Protein AF-K1TCA4-F1 (afdb_monomer_lite)

Sequence (194 aa):
MRHILTLPLGFMDEEGSGKVRKIVNESSAATETYIAHQLPDKCVATATPVGLVLLLLVFDWRLGLLCLIPVVIAFVVMSCMMGDNMKKKMAEYQNALEEMSSEAVEYVRGIPVVKTFGQSVFSFKRFRDSIKKYEKWTVSYTKDLRIPMMGYTAAINAVFAILIAGTFLFGGVKSGTVNNTFLLNLMFYIIITP

InterPro domains:
  IPR011527 ABC transporter type 1, transmembrane domain [PF00664] (1-190)
  IPR011527 ABC transporter type 1, transmembrane domain [PS50929] (1-194)
  IPR036640 ABC transporter type 1, transmembrane domain superfamily [G3DSA:1.20.1560.10] (1-193)
  IPR036640 ABC transporter type 1, transmembrane domain superfamily [SSF90123] (1-175)
  IPR039421 Type 1 protein exporter [PTHR24221] (2-186)

Structure (mmCIF, N/CA/C/O backbone):
data_AF-K1TCA4-F1
#
_entry.id   AF-K1TCA4-F1
#
loop_
_atom_site.group_PDB
_atom_site.id
_atom_site.type_symbol
_atom_site.label_atom_id
_atom_site.label_alt_id
_atom_site.label_comp_id
_atom_site.label_asym_id
_atom_site.label_entity_id
_atom_site.label_seq_id
_atom_site.pdbx_PDB_ins_code
_atom_site.Cartn_x
_atom_site.Cartn_y
_atom_site.Cartn_z
_atom_site.occupancy
_atom_site.B_iso_or_equiv
_atom_site.auth_seq_id
_atom_site.auth_comp_id
_atom_site.auth_asym_id
_atom_site.auth_atom_id
_atom_site.pdbx_PDB_model_num
ATOM 1 N N . MET A 1 1 ? -38.176 -0.924 -6.653 1.00 80.38 1 MET A N 1
ATOM 2 C CA . MET A 1 1 ? -39.378 -0.473 -5.910 1.00 80.38 1 MET A CA 1
ATOM 3 C C . MET A 1 1 ? -40.664 -1.192 -6.305 1.00 80.38 1 MET A C 1
ATOM 5 O O . MET A 1 1 ? -41.338 -1.675 -5.410 1.00 80.38 1 MET A O 1
ATOM 9 N N . ARG A 1 2 ? -41.005 -1.321 -7.598 1.00 86.38 2 ARG A N 1
ATOM 10 C CA . ARG A 1 2 ? -42.294 -1.900 -8.041 1.00 86.38 2 ARG A CA 1
ATOM 11 C C . ARG A 1 2 ? -42.615 -3.285 -7.452 1.00 86.38 2 ARG A C 1
ATOM 13 O O . ARG A 1 2 ? -43.737 -3.504 -7.035 1.00 86.38 2 ARG A O 1
ATOM 20 N N . HIS A 1 3 ? -41.619 -4.165 -7.352 1.00 86.31 3 HIS A N 1
ATOM 21 C CA . HIS A 1 3 ? -41.774 -5.500 -6.762 1.00 86.31 3 HIS A CA 1
ATOM 22 C C . HIS A 1 3 ? -41.975 -5.486 -5.234 1.00 86.31 3 HIS A C 1
ATOM 24 O O . HIS A 1 3 ? -42.742 -6.275 -4.697 1.00 86.31 3 HIS A O 1
ATOM 30 N N . ILE A 1 4 ? -41.336 -4.549 -4.527 1.00 84.44 4 ILE A N 1
ATOM 31 C CA . ILE A 1 4 ? -41.450 -4.433 -3.063 1.00 84.44 4 ILE A CA 1
ATOM 32 C C . ILE A 1 4 ? -42.861 -3.989 -2.670 1.00 84.44 4 ILE A C 1
ATOM 34 O O . ILE A 1 4 ? -43.406 -4.464 -1.683 1.00 84.44 4 ILE A O 1
ATOM 38 N N . LEU A 1 5 ? -43.473 -3.123 -3.481 1.00 85.88 5 LEU A N 1
ATOM 39 C CA . LEU A 1 5 ? -44.847 -2.656 -3.284 1.00 85.88 5 LEU A CA 1
ATOM 40 C C . LEU A 1 5 ? -45.907 -3.739 -3.553 1.00 85.88 5 LEU A C 1
ATOM 42 O O . LEU A 1 5 ? -47.063 -3.541 -3.200 1.00 85.88 5 LEU A O 1
ATOM 46 N N . THR A 1 6 ? -45.535 -4.863 -4.177 1.00 89.56 6 THR A N 1
ATOM 47 C CA . THR A 1 6 ? -46.438 -5.997 -4.446 1.00 89.56 6 THR A CA 1
ATOM 48 C C . THR A 1 6 ? -46.311 -7.134 -3.430 1.00 89.56 6 THR A C 1
ATOM 50 O O . THR A 1 6 ? -47.011 -8.135 -3.557 1.00 89.56 6 THR A O 1
ATOM 53 N N . LEU A 1 7 ? -45.414 -7.017 -2.445 1.00 87.25 7 LEU A N 1
ATOM 54 C CA . LEU A 1 7 ? -45.225 -8.047 -1.424 1.00 87.25 7 LEU A CA 1
ATOM 55 C C . LEU A 1 7 ? -46.368 -8.020 -0.391 1.00 87.25 7 LEU A C 1
ATOM 57 O O . LEU A 1 7 ? -46.853 -6.940 -0.045 1.00 87.25 7 LEU A O 1
ATOM 61 N N . PRO A 1 8 ? -46.799 -9.188 0.122 1.00 88.69 8 PRO A N 1
ATOM 62 C CA . PRO A 1 8 ? -47.828 -9.255 1.152 1.00 88.69 8 PRO A CA 1
ATOM 63 C C . PRO A 1 8 ? -47.344 -8.595 2.449 1.00 88.69 8 PRO A C 1
ATOM 65 O O . PRO A 1 8 ? -46.185 -8.735 2.831 1.00 88.69 8 PRO A O 1
ATOM 68 N N . LEU A 1 9 ? -48.252 -7.919 3.161 1.00 82.94 9 LEU A N 1
ATOM 69 C CA . LEU A 1 9 ? -47.944 -7.226 4.421 1.00 82.94 9 LEU A CA 1
ATOM 70 C C . LEU A 1 9 ? -47.302 -8.150 5.469 1.00 82.94 9 LEU A C 1
ATOM 72 O O . LEU A 1 9 ? -46.389 -7.718 6.164 1.00 82.94 9 LEU A O 1
ATOM 76 N N . GLY A 1 10 ? -47.694 -9.430 5.503 1.00 88.75 10 GLY A N 1
ATOM 77 C CA . GLY A 1 10 ? -47.093 -10.435 6.388 1.00 88.75 10 GLY A CA 1
ATOM 78 C C . GLY A 1 10 ? -45.586 -10.630 6.177 1.00 88.75 10 GLY A C 1
ATOM 79 O O . GLY A 1 10 ? -44.865 -10.818 7.145 1.00 88.75 10 GLY A O 1
ATOM 80 N N . PHE A 1 11 ? -45.081 -10.476 4.946 1.00 87.19 11 PHE A N 1
ATOM 81 C CA . PHE A 1 11 ? -43.640 -10.537 4.670 1.00 87.19 11 PHE A CA 1
ATOM 82 C C . PHE A 1 11 ? -42.892 -9.339 5.273 1.00 87.19 11 PHE A C 1
ATOM 84 O O . PHE A 1 11 ? -41.772 -9.477 5.754 1.00 87.19 11 PHE A O 1
ATOM 91 N N . MET A 1 12 ? -43.505 -8.150 5.257 1.00 87.19 12 MET A N 1
ATOM 92 C CA . MET A 1 12 ? -42.889 -6.940 5.809 1.00 87.19 12 MET A CA 1
ATOM 93 C C . MET A 1 12 ? -42.898 -6.936 7.347 1.00 87.19 12 MET A C 1
ATOM 95 O O . MET A 1 12 ? -41.984 -6.367 7.948 1.00 87.19 12 MET A O 1
ATOM 99 N N . ASP A 1 13 ? -43.902 -7.573 7.959 1.00 85.81 13 ASP A N 1
ATOM 100 C CA . ASP A 1 13 ? -43.982 -7.801 9.409 1.00 85.81 13 ASP A CA 1
ATOM 101 C C . ASP A 1 13 ? -42.967 -8.853 9.881 1.00 85.81 13 ASP A C 1
ATOM 103 O O . ASP A 1 13 ? -42.355 -8.686 10.933 1.00 85.81 13 ASP A O 1
ATOM 107 N N . GLU A 1 14 ? -42.736 -9.901 9.086 1.00 89.25 14 GLU A N 1
ATOM 108 C CA . GLU A 1 14 ? -41.797 -10.977 9.420 1.00 89.25 14 GLU A CA 1
ATOM 109 C C . GLU A 1 14 ? -40.323 -10.570 9.208 1.00 89.25 14 GLU A C 1
ATOM 111 O O . GLU A 1 14 ? -39.487 -10.776 10.086 1.00 89.25 14 GLU A O 1
ATOM 116 N N . GLU A 1 15 ? -39.985 -9.931 8.080 1.00 85.75 15 GLU A N 1
ATOM 117 C CA . GLU A 1 15 ? -38.602 -9.521 7.763 1.00 85.75 15 GLU A CA 1
ATOM 118 C C . GLU A 1 15 ? -38.206 -8.149 8.335 1.00 85.75 15 GLU A C 1
ATOM 120 O O . GLU A 1 15 ? -37.017 -7.839 8.475 1.00 85.75 15 GLU A O 1
ATOM 125 N N . GLY A 1 16 ? -39.188 -7.308 8.662 1.00 87.94 16 GLY A N 1
ATOM 126 C CA . GLY A 1 16 ? -38.990 -5.952 9.161 1.00 87.94 16 GLY A CA 1
ATOM 127 C C . GLY A 1 16 ? -38.694 -4.928 8.057 1.00 87.94 16 GLY A C 1
ATOM 128 O O . GLY A 1 16 ? -37.673 -4.963 7.363 1.00 87.94 16 GLY A O 1
ATOM 129 N N . SER A 1 1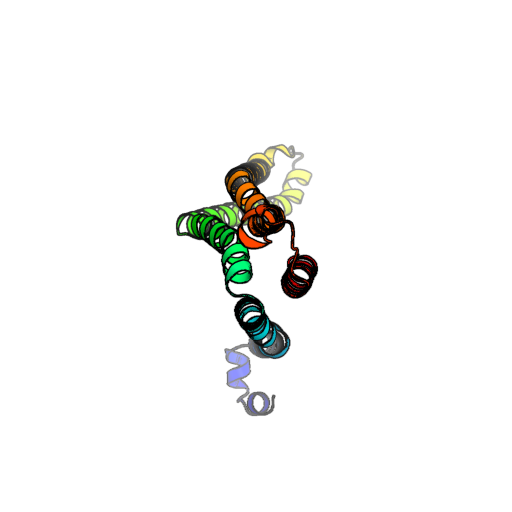7 ? -39.549 -3.909 7.954 1.00 87.00 17 SER A N 1
ATOM 130 C CA . SER A 1 17 ? -39.448 -2.835 6.948 1.00 87.00 17 SER A CA 1
ATOM 131 C C . SER A 1 17 ? -38.105 -2.088 6.941 1.00 87.00 17 SER A C 1
ATOM 133 O O . SER A 1 17 ? -37.601 -1.706 5.880 1.00 87.00 17 SER A O 1
ATOM 135 N N . GLY A 1 18 ? -37.477 -1.918 8.110 1.00 87.00 18 GLY A N 1
ATOM 136 C CA . GLY A 1 18 ? -36.156 -1.300 8.240 1.00 87.00 18 GLY A CA 1
ATOM 137 C C . GLY A 1 18 ? -35.042 -2.113 7.573 1.00 87.00 18 GLY A C 1
ATOM 138 O O . GLY A 1 18 ? -34.175 -1.535 6.915 1.00 87.00 18 GLY A O 1
ATOM 139 N N . LYS A 1 19 ? -35.093 -3.448 7.680 1.00 88.44 19 LYS A N 1
ATOM 140 C CA . LYS A 1 19 ? -34.128 -4.367 7.058 1.00 88.44 19 LYS A CA 1
ATOM 141 C C . LYS A 1 19 ? -34.258 -4.330 5.538 1.00 88.44 19 LYS A C 1
ATOM 143 O O . LYS A 1 19 ? -33.258 -4.148 4.848 1.00 88.44 19 LYS A O 1
ATOM 148 N N . VAL A 1 20 ? -35.487 -4.388 5.023 1.00 89.06 20 VAL A N 1
ATOM 149 C CA . VAL A 1 20 ? -35.766 -4.273 3.581 1.00 89.06 20 VAL A CA 1
ATOM 150 C C . VAL A 1 20 ? -35.281 -2.925 3.037 1.00 89.06 20 VAL A C 1
ATOM 152 O O . VAL A 1 20 ? -34.572 -2.886 2.031 1.00 89.06 20 VAL A O 1
ATOM 155 N N . ARG A 1 21 ? -35.582 -1.813 3.724 1.00 88.06 21 ARG A N 1
ATOM 156 C CA . ARG A 1 21 ? -35.095 -0.476 3.339 1.00 88.06 21 ARG A CA 1
ATOM 157 C C . ARG A 1 21 ? -33.569 -0.411 3.307 1.00 88.06 21 ARG A C 1
ATOM 159 O O . ARG A 1 21 ? -33.013 0.148 2.362 1.00 88.06 21 ARG A O 1
ATOM 166 N N . LYS A 1 22 ? -32.904 -0.970 4.321 1.00 88.75 22 LYS A N 1
ATOM 167 C CA . LYS A 1 22 ? -31.442 -1.026 4.395 1.00 88.75 22 LYS A CA 1
ATOM 168 C C . LYS A 1 22 ? -30.863 -1.794 3.206 1.00 88.75 22 LYS A C 1
ATOM 170 O O . LYS A 1 22 ? -30.014 -1.246 2.515 1.00 88.75 22 LYS A O 1
ATOM 175 N N . ILE A 1 23 ? -31.389 -2.986 2.911 1.00 90.94 23 ILE A N 1
ATOM 176 C CA . ILE A 1 23 ? -30.942 -3.819 1.784 1.00 90.94 23 ILE A CA 1
ATOM 177 C C . ILE A 1 23 ? -31.081 -3.071 0.459 1.00 90.94 23 ILE A C 1
ATOM 179 O O . ILE A 1 23 ? -30.136 -3.058 -0.326 1.00 90.94 23 ILE A O 1
ATOM 183 N N . VAL A 1 24 ? -32.223 -2.422 0.202 1.00 91.00 24 VAL A N 1
ATOM 184 C CA . VAL A 1 24 ? -32.413 -1.654 -1.040 1.00 91.00 24 VAL A CA 1
ATOM 185 C C . VAL A 1 24 ? -31.397 -0.524 -1.144 1.00 91.00 24 VAL A C 1
ATOM 187 O O . VAL A 1 24 ? -30.807 -0.342 -2.208 1.00 91.00 24 VAL A O 1
ATOM 190 N N . ASN A 1 25 ? -31.192 0.226 -0.062 1.00 91.94 25 ASN A N 1
ATOM 191 C CA . ASN A 1 25 ? -30.299 1.377 -0.072 1.00 91.94 25 ASN A CA 1
ATOM 192 C C . ASN A 1 25 ? -28.832 0.952 -0.251 1.00 91.94 25 ASN A C 1
ATOM 194 O O . ASN A 1 25 ? -28.144 1.472 -1.123 1.00 91.94 25 ASN A O 1
ATOM 198 N N . GLU A 1 26 ? -28.379 -0.048 0.510 1.00 94.38 26 GLU A N 1
ATOM 199 C CA . GLU A 1 26 ? -27.017 -0.587 0.415 1.00 94.38 26 GLU A CA 1
ATOM 200 C C . GLU A 1 26 ? -26.759 -1.246 -0.940 1.00 94.38 26 GLU A C 1
ATOM 202 O O . GLU A 1 26 ? -25.727 -0.993 -1.554 1.00 94.38 26 GLU A O 1
ATOM 207 N N . SER A 1 27 ? -27.706 -2.036 -1.453 1.00 92.12 27 SER A N 1
ATOM 208 C CA . SER A 1 27 ? -27.548 -2.704 -2.752 1.00 92.12 27 SER A CA 1
ATOM 209 C C . SER A 1 27 ? -27.520 -1.702 -3.903 1.00 92.12 27 SER A C 1
ATOM 211 O O . SER A 1 27 ? -26.743 -1.868 -4.843 1.00 92.12 27 SER A O 1
ATOM 213 N N . SER A 1 28 ? -28.337 -0.647 -3.831 1.00 92.31 28 SER A N 1
ATOM 214 C CA . SER A 1 28 ? -28.336 0.420 -4.840 1.00 92.31 28 SER A CA 1
ATOM 215 C C . SER A 1 28 ? -27.008 1.181 -4.822 1.00 92.31 28 SER A C 1
ATOM 217 O O . SER A 1 28 ? -26.377 1.311 -5.867 1.00 92.31 28 SER A O 1
ATOM 219 N N . ALA A 1 29 ? -26.530 1.582 -3.639 1.00 93.00 29 ALA A N 1
ATOM 220 C CA . ALA A 1 29 ? -25.246 2.267 -3.478 1.00 93.00 29 ALA A CA 1
ATOM 221 C C . ALA A 1 29 ? -24.048 1.394 -3.897 1.00 93.00 29 ALA A C 1
ATOM 223 O O . ALA A 1 29 ? -23.115 1.872 -4.543 1.00 93.00 29 ALA A O 1
ATOM 224 N N . ALA A 1 30 ? -24.072 0.098 -3.574 1.00 92.62 30 ALA A N 1
ATOM 225 C CA . ALA A 1 30 ? -23.040 -0.846 -3.993 1.00 92.62 30 ALA A CA 1
ATOM 226 C C . ALA A 1 30 ? -23.023 -1.024 -5.518 1.00 92.62 30 ALA A C 1
ATOM 228 O O . ALA A 1 30 ? -21.951 -1.049 -6.123 1.00 92.62 30 ALA A O 1
ATOM 229 N N . THR A 1 31 ? -24.201 -1.100 -6.145 1.00 92.75 31 THR A N 1
ATOM 230 C CA . THR A 1 31 ? -24.327 -1.214 -7.605 1.00 92.75 31 THR A CA 1
ATOM 231 C C . THR A 1 31 ? -23.816 0.045 -8.301 1.00 92.75 31 THR A C 1
ATOM 233 O O . THR A 1 31 ? -23.052 -0.060 -9.258 1.00 92.75 31 THR A O 1
ATOM 236 N N . GLU A 1 32 ? -24.173 1.227 -7.794 1.00 94.69 32 GLU A N 1
ATOM 237 C CA . GLU A 1 32 ? -23.646 2.507 -8.279 1.00 94.69 32 GLU A CA 1
ATOM 238 C C . GLU A 1 32 ? -22.122 2.546 -8.165 1.00 94.69 32 GLU A C 1
ATOM 240 O O . GLU A 1 32 ? -21.440 2.760 -9.161 1.00 94.69 32 GLU A O 1
ATOM 245 N N . THR A 1 33 ? -21.580 2.239 -6.985 1.00 93.94 33 THR A N 1
ATOM 246 C CA . THR A 1 33 ? -20.130 2.227 -6.742 1.00 93.94 33 THR A CA 1
ATOM 247 C C . THR A 1 33 ? -19.411 1.281 -7.705 1.00 93.94 33 THR A C 1
ATOM 249 O O . THR A 1 33 ? -18.349 1.605 -8.241 1.00 93.94 33 THR A O 1
ATOM 252 N N . TYR A 1 34 ? -19.985 0.103 -7.947 1.00 93.06 34 TYR A N 1
ATOM 253 C CA . TYR A 1 34 ? -19.388 -0.885 -8.833 1.00 93.06 34 TYR A CA 1
ATOM 254 C C . TYR A 1 34 ? -19.365 -0.416 -10.292 1.00 93.06 34 TYR A C 1
ATOM 256 O O . TYR A 1 34 ? -18.326 -0.499 -10.945 1.00 93.06 34 TYR A O 1
ATOM 264 N N . ILE A 1 35 ? -20.495 0.085 -10.799 1.00 93.50 35 ILE A N 1
ATOM 265 C CA . ILE A 1 35 ? -20.640 0.484 -12.206 1.00 93.50 35 ILE A CA 1
ATOM 266 C C . ILE A 1 35 ? -19.924 1.809 -12.485 1.00 93.50 35 ILE A C 1
ATOM 268 O O . ILE A 1 35 ? -19.258 1.930 -13.509 1.00 93.50 35 ILE A O 1
ATOM 272 N N . ALA A 1 36 ? -20.059 2.793 -11.596 1.00 92.88 36 ALA A N 1
ATOM 273 C CA . ALA A 1 36 ? -19.545 4.142 -11.811 1.00 92.88 36 ALA A CA 1
ATOM 274 C C . ALA A 1 36 ? -18.039 4.261 -11.548 1.00 92.88 36 ALA A C 1
ATOM 276 O O . ALA A 1 36 ? -17.386 5.089 -12.178 1.00 92.88 36 ALA A O 1
ATOM 277 N N . HIS A 1 37 ? -17.485 3.443 -10.647 1.00 92.00 37 HIS A N 1
ATOM 278 C CA . HIS A 1 37 ? -16.086 3.566 -10.230 1.00 92.00 37 HIS A CA 1
ATOM 279 C C . HIS A 1 37 ? -15.305 2.269 -10.407 1.00 92.00 37 HIS A C 1
ATOM 281 O O . HIS A 1 37 ? -14.367 2.221 -11.195 1.00 92.00 37 HIS A O 1
ATOM 287 N N . GLN A 1 38 ? -15.707 1.178 -9.747 1.00 91.75 38 GLN A N 1
ATOM 288 C CA . GLN A 1 38 ? -14.843 -0.009 -9.694 1.00 91.75 38 GLN A CA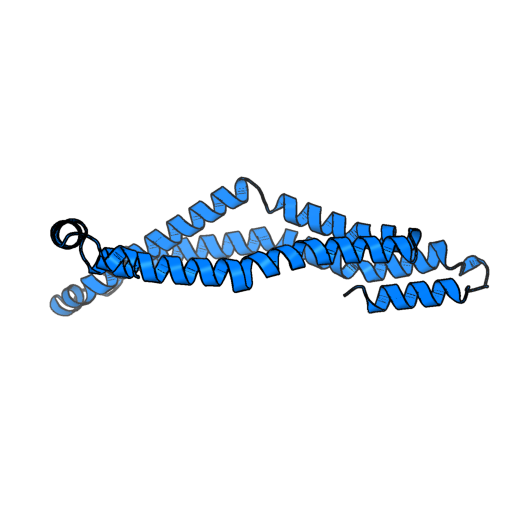 1
ATOM 289 C C . GLN A 1 38 ? -14.603 -0.654 -11.062 1.00 91.75 38 GLN A C 1
ATOM 291 O O . GLN A 1 38 ? -13.504 -1.142 -11.322 1.00 91.75 38 GLN A O 1
ATOM 296 N N . LEU A 1 39 ? -15.620 -0.710 -11.923 1.00 92.31 39 LEU A N 1
ATOM 297 C CA . LEU A 1 39 ? -15.493 -1.306 -13.248 1.00 92.31 39 LEU A CA 1
ATOM 298 C C . LEU A 1 39 ? -14.636 -0.431 -14.182 1.00 92.31 39 LEU A C 1
ATOM 300 O O . LEU A 1 39 ? -13.656 -0.966 -14.710 1.00 92.31 39 LEU A O 1
ATOM 304 N N . PRO A 1 40 ? -14.909 0.881 -14.346 1.00 93.00 40 PRO A N 1
ATOM 305 C CA . PRO A 1 40 ? -14.026 1.778 -15.089 1.00 93.00 40 PRO A CA 1
ATOM 306 C C . PRO A 1 40 ? -12.585 1.756 -14.575 1.00 93.00 40 PRO A C 1
ATOM 308 O O . PRO A 1 40 ? -11.662 1.585 -15.371 1.00 93.00 40 PRO A O 1
ATOM 311 N N . ASP A 1 41 ? -12.389 1.828 -13.259 1.00 93.44 41 ASP A N 1
ATOM 312 C CA . ASP A 1 41 ? -11.059 1.846 -12.651 1.00 93.44 41 ASP A CA 1
ATOM 313 C C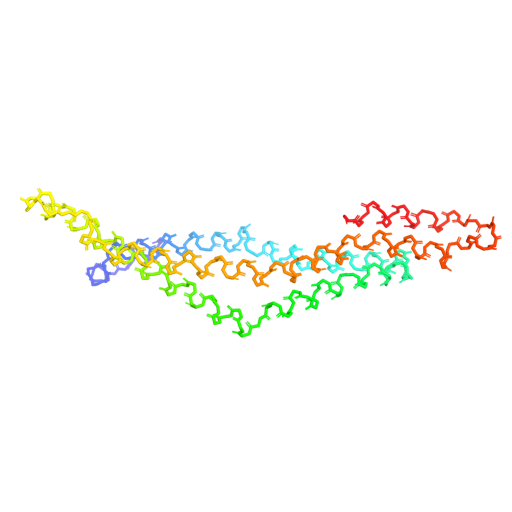 . ASP A 1 41 ? -10.289 0.559 -12.949 1.00 93.44 41 ASP A C 1
ATOM 315 O O . ASP A 1 41 ? -9.110 0.613 -13.286 1.00 93.44 41 ASP A O 1
ATOM 319 N N . LYS A 1 42 ? -10.945 -0.609 -12.908 1.00 91.25 42 LYS A N 1
ATOM 320 C CA . LYS A 1 42 ? -10.320 -1.888 -13.292 1.00 91.25 42 LYS A CA 1
ATOM 321 C C . LYS A 1 42 ? -9.927 -1.922 -14.765 1.00 91.25 42 LYS A C 1
ATOM 323 O O . LYS A 1 42 ? -8.841 -2.411 -15.096 1.00 91.25 42 LYS A O 1
ATOM 328 N N . CYS A 1 43 ? -10.791 -1.419 -15.646 1.00 92.94 43 CYS A N 1
ATOM 329 C CA . CYS A 1 43 ? -10.492 -1.320 -17.071 1.00 92.94 43 CYS A CA 1
ATOM 330 C C . CYS A 1 43 ? -9.279 -0.415 -17.306 1.00 92.94 43 CYS A C 1
ATOM 332 O O . CYS A 1 43 ? -8.349 -0.831 -17.991 1.00 92.94 43 CYS A O 1
ATOM 334 N N . VAL A 1 44 ? -9.240 0.769 -16.691 1.00 91.75 44 VAL A N 1
ATOM 335 C CA . VAL A 1 44 ? -8.118 1.713 -16.805 1.00 91.75 44 VAL A CA 1
ATOM 336 C C . VAL A 1 44 ? -6.842 1.137 -16.186 1.00 91.75 44 VAL A C 1
ATOM 338 O O . VAL A 1 44 ? -5.792 1.169 -16.825 1.00 91.75 44 VAL A O 1
ATOM 341 N N . ALA A 1 45 ? -6.920 0.542 -14.995 1.00 89.38 45 ALA A N 1
ATOM 342 C CA . ALA A 1 45 ? -5.789 -0.077 -14.301 1.00 89.38 45 ALA A CA 1
ATOM 343 C C . ALA A 1 45 ? -5.155 -1.235 -15.086 1.00 89.38 45 ALA A C 1
ATOM 345 O O . ALA A 1 45 ? -3.971 -1.506 -14.914 1.00 89.38 45 ALA A O 1
ATOM 346 N N . THR A 1 46 ? -5.917 -1.899 -15.960 1.00 90.50 46 THR A N 1
ATOM 347 C CA . THR A 1 46 ? -5.402 -2.975 -16.822 1.00 90.50 46 THR A CA 1
ATOM 348 C C . THR A 1 46 ? -4.965 -2.446 -18.188 1.00 90.50 46 THR A C 1
ATOM 350 O O . THR A 1 46 ? -3.881 -2.772 -18.665 1.00 90.50 46 THR A O 1
ATOM 353 N N . ALA A 1 47 ? -5.782 -1.604 -18.823 1.00 92.81 47 ALA A N 1
ATOM 354 C CA . ALA A 1 47 ? -5.526 -1.093 -20.166 1.00 92.81 47 ALA A CA 1
ATOM 355 C C . ALA A 1 47 ? -4.327 -0.139 -20.213 1.00 92.81 47 ALA A C 1
ATOM 357 O O . ALA A 1 47 ? -3.569 -0.170 -21.178 1.00 92.81 47 ALA A O 1
ATOM 358 N N . THR A 1 48 ? -4.125 0.672 -19.171 1.00 90.06 48 THR A N 1
ATOM 359 C CA . THR A 1 48 ? -3.032 1.654 -19.110 1.00 90.06 48 THR A CA 1
ATOM 360 C C . THR A 1 48 ? -1.655 0.987 -19.139 1.00 90.06 48 THR A C 1
ATOM 362 O O . THR A 1 48 ? -0.902 1.288 -20.062 1.00 90.06 48 THR A O 1
ATOM 365 N N . PRO A 1 49 ? -1.295 0.061 -18.224 1.00 87.94 49 PRO A N 1
ATOM 366 C CA . PRO A 1 49 ? 0.015 -0.586 -18.272 1.00 87.94 49 PRO A CA 1
ATOM 367 C C . PRO A 1 49 ? 0.203 -1.406 -19.551 1.00 87.94 49 PRO A C 1
ATOM 369 O O . PRO A 1 49 ? 1.270 -1.338 -20.150 1.00 87.94 49 PRO A O 1
ATOM 372 N N . VAL A 1 50 ? -0.826 -2.118 -20.027 1.00 90.88 50 VAL A N 1
ATOM 373 C CA . VAL A 1 50 ? -0.737 -2.877 -21.288 1.00 90.88 50 VAL A CA 1
ATOM 374 C C . VAL A 1 50 ? -0.475 -1.945 -22.474 1.00 90.88 50 VAL A C 1
ATOM 376 O O . VAL A 1 50 ? 0.422 -2.206 -23.274 1.00 90.88 50 VAL A O 1
ATOM 379 N N . GLY A 1 51 ? -1.209 -0.835 -22.566 1.00 90.38 51 GLY A N 1
ATOM 380 C CA . GLY A 1 51 ? -1.020 0.174 -23.604 1.00 90.38 51 GLY A CA 1
ATOM 381 C C . GLY A 1 51 ? 0.367 0.810 -23.550 1.00 90.38 51 GLY A C 1
ATOM 382 O O . GLY A 1 51 ? 1.008 0.945 -24.587 1.00 90.38 51 GLY A O 1
ATOM 383 N N . LEU A 1 52 ? 0.862 1.130 -22.352 1.00 88.19 52 LEU A N 1
ATOM 384 C CA . LEU A 1 52 ? 2.183 1.729 -22.150 1.00 88.19 52 LEU A CA 1
ATOM 385 C C . LEU A 1 52 ? 3.298 0.760 -22.572 1.00 88.19 52 LEU A C 1
ATOM 387 O O . LEU A 1 52 ? 4.180 1.144 -23.332 1.00 88.19 52 LEU A O 1
ATOM 391 N N . VAL A 1 53 ? 3.221 -0.516 -22.177 1.00 88.25 53 VAL A N 1
ATOM 392 C CA . VAL A 1 53 ? 4.189 -1.548 -22.591 1.00 88.25 53 VAL A CA 1
ATOM 393 C C . VAL A 1 53 ? 4.207 -1.723 -24.110 1.00 88.25 53 VAL A C 1
ATOM 395 O O . VAL A 1 53 ? 5.283 -1.747 -24.708 1.00 88.25 53 VAL A O 1
ATOM 398 N N . LEU A 1 54 ? 3.033 -1.814 -24.745 1.00 89.94 54 LEU A N 1
ATOM 399 C CA . LEU A 1 54 ? 2.936 -1.922 -26.202 1.00 89.94 54 LEU A CA 1
ATOM 400 C C . LEU A 1 54 ? 3.537 -0.698 -26.898 1.00 89.94 54 LEU A C 1
ATOM 402 O O . LEU A 1 54 ? 4.286 -0.852 -27.859 1.00 89.94 54 LEU A O 1
ATOM 406 N N . LEU A 1 55 ? 3.254 0.503 -26.391 1.00 87.75 55 LEU A N 1
ATOM 407 C CA . LEU A 1 55 ? 3.772 1.747 -26.948 1.00 87.75 55 LEU A CA 1
ATOM 408 C C . LEU A 1 55 ? 5.308 1.777 -26.888 1.00 87.75 55 LEU A C 1
ATOM 410 O O . LEU A 1 55 ? 5.948 2.000 -27.916 1.00 87.75 55 LEU A O 1
ATOM 414 N N . LEU A 1 56 ? 5.906 1.470 -25.730 1.00 85.69 56 LEU A N 1
ATOM 415 C CA . LEU A 1 56 ? 7.367 1.433 -25.575 1.00 85.69 56 LEU A CA 1
ATOM 416 C C . LEU A 1 56 ? 8.005 0.441 -26.566 1.00 85.69 56 LEU A C 1
ATOM 418 O O . LEU A 1 56 ? 8.927 0.792 -27.306 1.00 85.69 56 LEU A O 1
ATOM 422 N N . LEU A 1 57 ? 7.467 -0.778 -26.658 1.00 85.19 57 LEU A N 1
ATOM 423 C CA . LEU A 1 57 ? 8.012 -1.812 -27.543 1.00 85.19 57 LEU A CA 1
ATOM 424 C C . LEU A 1 57 ? 7.903 -1.466 -29.037 1.00 85.19 57 LEU A C 1
ATOM 426 O O . LEU A 1 57 ? 8.801 -1.829 -29.797 1.00 85.19 57 LEU A O 1
ATOM 430 N N . VAL A 1 58 ? 6.841 -0.770 -29.460 1.00 86.44 58 VAL A N 1
ATOM 431 C CA . VAL A 1 58 ? 6.650 -0.345 -30.860 1.00 86.44 58 VAL A CA 1
ATOM 432 C C . VAL A 1 58 ? 7.592 0.800 -31.245 1.00 86.44 58 VAL A C 1
ATOM 434 O O . VAL A 1 58 ? 8.080 0.820 -32.373 1.00 86.44 58 VAL A O 1
ATOM 437 N N . PHE A 1 59 ? 7.863 1.740 -30.333 1.00 80.25 59 PHE A N 1
ATOM 438 C CA . PHE A 1 59 ? 8.716 2.901 -30.617 1.00 80.25 59 PHE A CA 1
ATOM 439 C C . PHE A 1 59 ? 10.198 2.519 -30.731 1.00 80.25 59 PHE A C 1
ATOM 441 O O . PHE A 1 59 ? 10.863 2.837 -31.716 1.00 80.25 59 PHE A O 1
ATOM 448 N N . ASP A 1 60 ? 10.714 1.818 -29.719 1.00 82.25 60 ASP A N 1
ATOM 449 C CA . ASP A 1 60 ? 12.076 1.287 -29.714 1.00 82.25 60 ASP A CA 1
ATOM 450 C C . ASP A 1 60 ? 12.152 0.093 -28.765 1.00 82.25 60 ASP A C 1
ATOM 452 O O . ASP A 1 60 ? 12.186 0.248 -27.544 1.00 82.25 60 ASP A O 1
ATOM 456 N N . TRP A 1 61 ? 12.189 -1.117 -29.322 1.00 82.81 61 TRP A N 1
ATOM 457 C CA . TRP A 1 61 ? 12.159 -2.336 -28.514 1.00 82.81 61 TRP A CA 1
ATOM 458 C C . TRP A 1 61 ? 13.387 -2.497 -27.598 1.00 82.81 61 TRP A C 1
ATOM 460 O O . TRP A 1 61 ? 13.294 -3.173 -26.574 1.00 82.81 61 TRP A O 1
ATOM 470 N N . ARG A 1 62 ? 14.533 -1.872 -27.923 1.00 83.25 62 ARG A N 1
ATOM 471 C CA . ARG A 1 62 ? 15.761 -1.970 -27.114 1.00 83.25 62 ARG A CA 1
ATOM 472 C C . ARG A 1 62 ? 15.660 -1.090 -25.876 1.00 83.25 62 ARG A C 1
ATOM 474 O O . ARG A 1 62 ? 15.922 -1.562 -24.769 1.00 83.25 62 ARG A O 1
ATOM 481 N N . LEU A 1 63 ? 15.258 0.169 -26.059 1.00 81.38 63 LEU A N 1
ATOM 482 C CA . LEU A 1 63 ? 15.014 1.092 -24.945 1.00 81.38 63 LEU A CA 1
ATOM 483 C C . LEU A 1 63 ? 13.798 0.652 -24.117 1.00 81.38 63 LEU A C 1
ATOM 485 O O . LEU A 1 63 ? 13.839 0.712 -22.891 1.00 81.38 63 LEU A O 1
ATOM 489 N N . GLY A 1 64 ? 12.771 0.098 -24.765 1.00 84.44 64 GLY A N 1
ATOM 490 C CA . GLY A 1 64 ? 11.578 -0.428 -24.102 1.00 84.44 64 GLY A CA 1
ATOM 491 C C . GLY A 1 64 ? 11.885 -1.577 -23.152 1.00 84.44 64 GLY A C 1
ATOM 492 O O . GLY A 1 64 ? 11.450 -1.556 -22.002 1.00 84.44 64 GLY A O 1
ATOM 493 N N . LEU A 1 65 ? 12.699 -2.546 -23.583 1.00 85.19 65 LEU A N 1
ATOM 494 C CA . LEU A 1 65 ? 13.144 -3.633 -22.707 1.00 85.19 65 LEU A CA 1
ATOM 495 C C . LEU A 1 65 ? 13.993 -3.135 -21.534 1.00 85.19 65 LEU A C 1
ATOM 497 O O . LEU A 1 65 ? 13.828 -3.628 -20.421 1.00 85.19 65 LEU A O 1
ATOM 501 N N . LEU A 1 66 ? 14.864 -2.146 -21.756 1.00 85.81 66 LEU A N 1
ATOM 502 C CA . LEU A 1 66 ? 15.648 -1.527 -20.684 1.00 85.81 66 LEU A CA 1
ATOM 503 C C . LEU A 1 66 ? 14.746 -0.874 -19.626 1.00 85.81 66 LEU A C 1
ATOM 505 O O . LEU A 1 66 ? 14.962 -1.083 -18.433 1.00 85.81 66 LEU A O 1
ATOM 509 N N . CYS A 1 67 ? 13.706 -0.151 -20.043 1.00 84.50 67 CYS A N 1
ATOM 510 C CA . CYS A 1 67 ? 12.735 0.463 -19.133 1.00 84.50 67 CYS A CA 1
ATOM 511 C C . CYS A 1 67 ? 11.886 -0.554 -18.362 1.00 84.50 67 CYS A C 1
ATOM 513 O O . CYS A 1 67 ? 11.431 -0.257 -17.260 1.00 84.50 67 CYS A O 1
ATOM 515 N N . LEU A 1 68 ? 11.689 -1.761 -18.898 1.00 87.06 68 LEU A N 1
ATOM 516 C CA . LEU A 1 68 ? 10.933 -2.812 -18.215 1.00 87.06 68 LEU A CA 1
ATOM 517 C C . LEU A 1 68 ? 11.699 -3.453 -17.052 1.00 87.06 68 LEU A C 1
ATOM 519 O O . LEU A 1 68 ? 11.068 -3.937 -16.117 1.00 87.06 68 LEU A O 1
ATOM 523 N N . ILE A 1 69 ? 13.035 -3.437 -17.058 1.00 88.00 69 ILE A N 1
ATOM 524 C CA . ILE A 1 69 ? 13.860 -4.027 -15.988 1.00 88.00 69 ILE A CA 1
ATOM 525 C C . ILE A 1 69 ? 13.483 -3.487 -14.591 1.00 88.00 69 ILE A C 1
ATOM 527 O O . ILE A 1 69 ? 13.136 -4.291 -13.723 1.00 88.00 69 ILE A O 1
ATOM 531 N N . PRO A 1 70 ? 13.503 -2.165 -14.335 1.00 86.38 70 PRO A N 1
ATOM 532 C CA . PRO A 1 70 ? 13.133 -1.618 -13.030 1.00 86.38 70 PRO A CA 1
ATOM 533 C C . PRO A 1 70 ? 11.665 -1.871 -12.670 1.00 86.38 70 PRO A C 1
ATOM 535 O O . PRO A 1 70 ? 11.369 -2.095 -11.498 1.00 86.38 70 PRO A O 1
ATOM 538 N N . VAL A 1 71 ? 10.759 -1.923 -13.655 1.00 87.19 71 VAL A N 1
ATOM 539 C CA . VAL A 1 71 ? 9.345 -2.283 -13.441 1.00 87.19 71 VAL A CA 1
ATOM 540 C C . VAL A 1 71 ? 9.218 -3.726 -12.947 1.00 87.19 71 VAL A C 1
ATOM 542 O O . VAL A 1 71 ? 8.504 -3.989 -11.981 1.00 87.19 71 VAL A O 1
ATOM 545 N N . VAL A 1 72 ? 9.948 -4.663 -13.556 1.00 89.38 72 VAL A N 1
ATOM 546 C CA . VAL A 1 72 ? 9.973 -6.068 -13.126 1.00 89.38 72 VAL A CA 1
ATOM 547 C C . VAL A 1 72 ? 10.570 -6.194 -11.725 1.00 89.38 72 VAL A C 1
ATOM 549 O O . VAL A 1 72 ? 10.003 -6.890 -10.886 1.00 89.38 72 VAL A O 1
ATOM 552 N N . ILE A 1 73 ? 11.667 -5.488 -11.431 1.00 89.31 73 ILE A N 1
ATOM 553 C CA . ILE A 1 73 ? 12.264 -5.468 -10.086 1.00 89.31 73 ILE A CA 1
ATOM 554 C C . ILE A 1 73 ? 11.255 -4.937 -9.062 1.00 89.31 73 ILE A C 1
ATOM 556 O O . ILE A 1 73 ? 11.057 -5.563 -8.021 1.00 89.31 73 ILE A O 1
ATOM 560 N N . ALA A 1 74 ? 10.578 -3.827 -9.363 1.00 87.75 74 ALA A N 1
ATOM 561 C CA . ALA A 1 74 ? 9.545 -3.259 -8.504 1.00 87.75 74 ALA A CA 1
ATOM 562 C C . ALA A 1 74 ? 8.404 -4.260 -8.255 1.00 87.75 74 ALA A C 1
ATOM 564 O O . ALA A 1 74 ? 7.981 -4.442 -7.111 1.00 87.75 74 ALA A O 1
ATOM 565 N N . PHE A 1 75 ? 7.963 -4.975 -9.295 1.00 88.44 75 PHE A N 1
ATOM 566 C CA . PHE A 1 75 ? 6.929 -6.002 -9.185 1.00 88.44 75 PHE A CA 1
ATOM 567 C C . PHE A 1 75 ? 7.368 -7.190 -8.319 1.00 88.44 75 PHE A C 1
ATOM 569 O O . PHE A 1 75 ? 6.587 -7.684 -7.506 1.00 88.44 75 PHE A O 1
ATOM 576 N N . VAL A 1 76 ? 8.625 -7.629 -8.439 1.00 89.25 76 VAL A N 1
ATOM 577 C CA . VAL A 1 76 ? 9.199 -8.699 -7.606 1.00 89.25 76 VAL A CA 1
ATOM 578 C C . VAL A 1 76 ? 9.281 -8.266 -6.143 1.00 89.25 76 VAL A C 1
ATOM 580 O O . VAL A 1 76 ? 8.836 -9.003 -5.265 1.00 89.25 76 VAL A O 1
ATOM 583 N N . VAL A 1 77 ? 9.788 -7.059 -5.869 1.00 87.56 77 VAL A N 1
ATOM 584 C CA . VAL A 1 77 ? 9.862 -6.508 -4.506 1.00 87.56 77 VAL A CA 1
ATOM 585 C C . VAL A 1 77 ? 8.469 -6.432 -3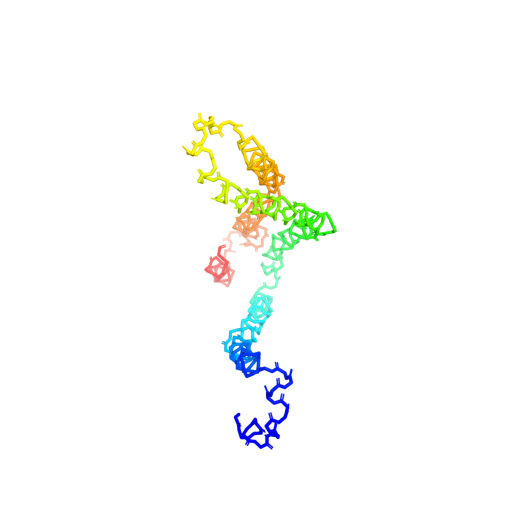.881 1.00 87.56 77 VAL A C 1
ATOM 587 O O . VAL A 1 77 ? 8.282 -6.863 -2.744 1.00 87.56 77 VAL A O 1
ATOM 590 N N . MET A 1 78 ? 7.476 -5.958 -4.637 1.00 85.94 78 MET A N 1
ATOM 591 C CA . MET A 1 78 ? 6.098 -5.851 -4.164 1.00 85.94 78 MET A CA 1
ATOM 592 C C . MET A 1 78 ? 5.433 -7.222 -3.970 1.00 85.94 78 MET A C 1
ATOM 594 O O . MET A 1 78 ? 4.731 -7.433 -2.982 1.00 85.94 78 MET A O 1
ATOM 598 N N . SER A 1 79 ? 5.712 -8.188 -4.846 1.00 85.56 79 SER A N 1
ATOM 599 C CA . SER A 1 79 ? 5.215 -9.566 -4.719 1.00 85.56 79 SER A CA 1
ATOM 600 C C . SER A 1 79 ? 5.785 -10.271 -3.487 1.00 85.56 79 SER A C 1
ATOM 602 O O . SER A 1 79 ? 5.060 -10.977 -2.797 1.00 85.56 79 SER A O 1
ATOM 604 N N . CYS A 1 80 ? 7.052 -10.030 -3.137 1.00 82.81 80 CYS A N 1
ATOM 605 C CA . CYS A 1 80 ? 7.635 -10.543 -1.893 1.00 82.81 80 CYS A CA 1
ATOM 606 C C . CYS A 1 80 ? 6.948 -9.982 -0.634 1.00 82.81 80 CYS A C 1
ATOM 608 O O . CYS A 1 80 ? 6.964 -10.628 0.415 1.00 82.81 80 CYS A O 1
ATOM 610 N N . MET A 1 81 ? 6.336 -8.796 -0.723 1.00 79.56 81 MET A N 1
ATOM 611 C CA . MET A 1 81 ? 5.528 -8.220 0.358 1.00 79.56 81 MET A CA 1
ATOM 612 C C . MET A 1 81 ? 4.107 -8.800 0.369 1.00 79.56 81 MET A C 1
ATOM 614 O O . MET A 1 81 ? 3.555 -9.048 1.440 1.00 79.56 81 MET A O 1
ATOM 618 N N . MET A 1 82 ? 3.519 -9.044 -0.807 1.00 76.69 82 MET A N 1
ATOM 619 C CA . MET A 1 82 ? 2.197 -9.652 -0.969 1.00 76.69 82 MET A CA 1
ATOM 620 C C . MET A 1 82 ? 2.266 -11.183 -0.884 1.00 76.69 82 MET A C 1
ATOM 622 O O . MET A 1 82 ? 2.382 -11.882 -1.883 1.00 76.69 82 MET A O 1
ATOM 626 N N . GLY A 1 83 ? 2.120 -11.725 0.326 1.00 80.38 83 GLY A N 1
ATOM 627 C CA . GLY A 1 83 ? 2.043 -13.175 0.540 1.00 80.38 83 GLY A CA 1
ATOM 628 C C . GLY A 1 83 ? 1.250 -13.575 1.783 1.00 80.38 83 GLY A C 1
ATOM 629 O O . GLY A 1 83 ? 0.608 -12.746 2.432 1.00 80.38 83 GLY A O 1
ATOM 630 N N . ASP A 1 84 ? 1.327 -14.853 2.161 1.00 81.44 84 ASP A N 1
ATOM 631 C CA . ASP A 1 84 ? 0.625 -15.391 3.339 1.00 81.44 84 ASP A CA 1
ATOM 632 C C . ASP A 1 84 ? 1.036 -14.699 4.645 1.00 81.44 84 ASP A C 1
ATOM 634 O O . ASP A 1 84 ? 0.222 -14.527 5.555 1.00 81.44 84 ASP A O 1
ATOM 638 N N . ASN A 1 85 ? 2.278 -14.216 4.716 1.00 82.81 85 ASN A N 1
ATOM 639 C CA . ASN A 1 85 ? 2.751 -13.402 5.832 1.00 82.81 85 ASN A CA 1
ATOM 640 C C . ASN A 1 85 ? 2.002 -12.069 5.942 1.00 82.81 85 ASN A C 1
ATOM 642 O O . ASN A 1 85 ? 1.755 -11.609 7.056 1.00 82.81 85 ASN A O 1
ATOM 646 N N . MET A 1 86 ? 1.591 -11.466 4.822 1.00 85.00 86 MET A N 1
ATOM 647 C CA . MET A 1 86 ? 0.796 -10.238 4.843 1.00 85.00 86 MET A CA 1
ATOM 648 C C . MET A 1 86 ? -0.622 -10.505 5.331 1.00 85.00 86 MET A C 1
ATOM 650 O O . MET A 1 86 ? -1.129 -9.726 6.129 1.00 85.00 86 MET A O 1
ATOM 654 N N . LYS A 1 87 ? -1.239 -11.628 4.939 1.00 87.00 87 LYS A N 1
ATOM 655 C CA . LYS A 1 87 ? -2.551 -12.032 5.477 1.00 87.00 87 LYS A CA 1
ATOM 656 C C . LYS A 1 87 ? -2.501 -12.224 6.993 1.00 87.00 87 LYS A C 1
ATOM 658 O O . LYS A 1 87 ? -3.363 -11.703 7.692 1.00 87.00 87 LYS A O 1
ATOM 663 N N . LYS A 1 88 ? -1.473 -12.914 7.504 1.00 89.56 88 LYS A N 1
ATOM 664 C CA . LYS A 1 88 ? -1.263 -13.098 8.952 1.00 89.56 88 LYS A CA 1
ATOM 665 C C . LYS A 1 88 ? -1.070 -11.767 9.672 1.00 89.56 88 LYS A C 1
ATOM 667 O O . LYS A 1 88 ? -1.786 -11.490 10.626 1.00 89.56 88 LYS A O 1
ATOM 672 N N . LYS A 1 89 ? -0.168 -10.916 9.169 1.00 88.00 89 LYS A N 1
ATOM 673 C CA . LYS A 1 89 ? 0.053 -9.568 9.712 1.00 88.00 89 LYS A CA 1
ATOM 674 C C . LYS A 1 89 ? -1.247 -8.758 9.706 1.00 88.00 89 LYS A C 1
ATOM 676 O O . LYS A 1 89 ? -1.599 -8.148 10.705 1.00 88.00 89 LYS A O 1
ATOM 681 N N . MET A 1 90 ? -2.018 -8.806 8.627 1.00 90.25 90 MET A N 1
ATOM 682 C CA . MET A 1 90 ? -3.265 -8.053 8.552 1.00 90.25 90 MET A CA 1
ATOM 683 C C . MET A 1 90 ? -4.348 -8.603 9.495 1.00 90.25 90 MET A C 1
ATOM 685 O O . MET A 1 90 ? -5.109 -7.825 10.057 1.00 90.25 90 MET A O 1
ATOM 689 N N . ALA A 1 91 ? -4.376 -9.912 9.756 1.00 92.81 91 ALA A N 1
ATOM 690 C CA . ALA A 1 91 ? -5.230 -10.485 10.797 1.00 92.81 91 ALA A CA 1
ATOM 691 C C . ALA A 1 91 ? -4.805 -10.034 12.208 1.00 92.81 91 ALA A C 1
ATOM 693 O O . ALA A 1 91 ? -5.650 -9.653 13.011 1.00 92.81 91 ALA A O 1
ATOM 694 N N . GLU A 1 92 ? -3.503 -10.016 12.512 1.00 92.81 92 GLU A N 1
ATOM 695 C CA . GLU A 1 92 ? -2.990 -9.503 13.792 1.00 92.81 92 GLU A CA 1
ATOM 696 C C . GLU A 1 92 ? -3.320 -8.019 14.000 1.00 92.81 92 GLU A C 1
ATOM 698 O O . GLU A 1 92 ? -3.710 -7.629 15.102 1.00 92.81 92 GLU A O 1
ATOM 703 N N . TYR A 1 93 ? -3.210 -7.212 12.940 1.00 92.69 93 TYR A N 1
ATOM 704 C CA . TYR A 1 93 ? -3.613 -5.807 12.938 1.00 92.69 93 TYR A CA 1
ATOM 705 C C . TYR A 1 93 ? -5.083 -5.639 13.314 1.00 92.69 93 TYR A C 1
ATOM 707 O O . TYR A 1 93 ? -5.398 -4.887 14.236 1.00 92.69 93 TYR A O 1
ATOM 715 N N . GLN A 1 94 ? -5.970 -6.361 12.621 1.00 93.19 94 GLN A N 1
ATOM 716 C CA . GLN A 1 94 ? -7.411 -6.289 12.857 1.00 93.19 94 GLN A CA 1
ATOM 717 C C . GLN A 1 94 ? -7.763 -6.758 14.270 1.00 93.19 94 GLN A C 1
ATOM 719 O O . GLN A 1 94 ? -8.478 -6.056 14.973 1.00 93.19 94 GLN A O 1
ATOM 724 N N . ASN A 1 95 ? -7.166 -7.854 14.746 1.00 94.44 95 ASN A N 1
ATOM 725 C CA . ASN A 1 95 ? -7.377 -8.334 16.114 1.00 94.44 95 ASN A CA 1
ATOM 726 C C . ASN A 1 95 ? -6.958 -7.290 17.166 1.00 94.44 95 ASN A C 1
ATOM 728 O O . ASN A 1 95 ? -7.675 -7.068 18.140 1.00 94.44 95 ASN A O 1
ATOM 732 N N . ALA A 1 96 ? -5.806 -6.631 16.987 1.00 92.88 96 ALA A N 1
ATOM 733 C CA . ALA A 1 96 ? -5.354 -5.583 17.905 1.00 92.88 96 ALA A CA 1
ATOM 734 C C . ALA A 1 96 ? -6.250 -4.331 17.847 1.00 92.88 96 ALA A C 1
ATOM 736 O O . ALA A 1 96 ? -6.493 -3.699 18.876 1.00 92.88 96 ALA A O 1
ATOM 737 N N . LEU A 1 97 ? -6.747 -3.983 16.657 1.00 94.81 97 LEU A N 1
ATOM 738 C CA . LEU A 1 97 ? -7.668 -2.868 16.443 1.00 94.81 97 LEU A CA 1
ATOM 739 C C . LEU A 1 97 ? -9.045 -3.134 17.073 1.00 94.81 97 LEU A C 1
ATOM 741 O O . LEU A 1 97 ? -9.607 -2.246 17.718 1.00 94.81 97 LEU A O 1
ATOM 745 N N . GLU A 1 98 ? -9.572 -4.347 16.920 1.00 94.69 98 GLU A N 1
ATOM 746 C CA . GLU A 1 98 ? -10.827 -4.791 17.530 1.00 94.69 98 GLU A CA 1
ATOM 747 C C . GLU A 1 98 ? -10.729 -4.805 19.057 1.00 94.69 98 GLU A C 1
ATOM 749 O O . GLU A 1 98 ? -11.596 -4.249 19.730 1.00 94.69 98 GLU A O 1
ATOM 754 N N . GLU A 1 99 ? -9.647 -5.357 19.616 1.00 94.12 99 GLU A N 1
ATOM 755 C CA . GLU A 1 99 ? -9.400 -5.360 21.063 1.00 94.12 99 GLU A CA 1
ATOM 756 C C . GLU A 1 99 ? -9.339 -3.931 21.622 1.00 94.12 99 GLU A C 1
ATOM 758 O O . GLU A 1 99 ? -10.002 -3.617 22.611 1.00 94.12 99 GLU A O 1
ATOM 763 N N . MET A 1 100 ? -8.602 -3.031 20.960 1.00 94.94 100 MET A N 1
ATOM 764 C CA . MET A 1 100 ? -8.539 -1.618 21.343 1.00 94.94 100 MET A CA 1
ATOM 765 C C . MET A 1 100 ? -9.917 -0.948 21.278 1.00 94.94 100 MET A C 1
ATOM 767 O O . MET A 1 100 ? -10.284 -0.214 22.196 1.00 94.94 100 MET A O 1
ATOM 771 N N . SER A 1 101 ? -10.689 -1.213 20.222 1.00 94.50 101 SER A N 1
ATOM 772 C CA . SER A 1 101 ? -12.027 -0.642 20.032 1.00 94.50 101 SER A CA 1
ATOM 773 C C . SER A 1 101 ? -13.019 -1.148 21.082 1.00 94.50 101 SER A C 1
ATOM 775 O O . SER A 1 101 ? -13.790 -0.363 21.631 1.00 94.50 101 SER A O 1
ATOM 777 N N . SER A 1 102 ? -12.967 -2.437 21.420 1.00 93.88 102 SER A N 1
ATOM 778 C CA . SER A 1 102 ? -13.799 -3.030 22.470 1.00 93.88 102 SER A CA 1
ATOM 779 C C . SER A 1 102 ? -13.469 -2.445 23.845 1.00 93.88 102 SER A C 1
ATOM 781 O O . SER A 1 102 ? -14.370 -2.050 24.585 1.00 93.88 102 SER A O 1
ATOM 783 N N . GLU A 1 103 ? -12.184 -2.339 24.189 1.00 92.31 103 GLU A N 1
ATOM 784 C CA . GLU A 1 103 ? -11.747 -1.747 25.461 1.00 92.31 103 GLU A CA 1
ATOM 785 C C . GLU A 1 103 ? -12.075 -0.241 25.534 1.00 92.31 103 GLU A C 1
ATOM 787 O O . GLU A 1 103 ? -12.364 0.274 26.614 1.00 92.31 103 GLU A O 1
ATOM 792 N N . ALA A 1 104 ? -12.113 0.466 24.397 1.00 92.44 104 ALA A N 1
ATOM 793 C CA . ALA A 1 104 ? -12.568 1.857 24.335 1.00 92.44 104 ALA A CA 1
ATOM 794 C C . ALA A 1 104 ? -14.057 2.000 24.698 1.00 92.44 104 ALA A C 1
ATOM 796 O O . ALA A 1 104 ? -14.440 2.943 25.393 1.00 92.44 104 ALA A O 1
ATOM 797 N N . VAL A 1 105 ? -14.907 1.067 24.258 1.00 93.69 105 VAL A N 1
ATOM 798 C CA . VAL A 1 105 ? -16.340 1.070 24.600 1.00 93.69 105 VAL A CA 1
ATOM 799 C C . VAL A 1 105 ? -16.540 0.840 26.098 1.00 93.69 105 VAL A C 1
ATOM 801 O O . VAL A 1 105 ? -17.293 1.578 26.735 1.00 93.69 105 VAL A O 1
ATOM 804 N N . GLU A 1 106 ? -15.836 -0.134 26.676 1.00 89.56 106 GLU A N 1
ATOM 805 C CA . GLU A 1 106 ? -15.891 -0.412 28.117 1.00 89.56 106 GLU A CA 1
ATOM 806 C C . GLU A 1 106 ? -15.332 0.751 28.948 1.00 89.56 106 GLU A C 1
ATOM 808 O O . GLU A 1 106 ? -15.910 1.116 29.974 1.00 89.56 106 GLU A O 1
ATOM 813 N N . TYR A 1 107 ? -14.279 1.416 28.461 1.00 88.56 107 TYR A N 1
ATOM 814 C CA . TYR A 1 107 ? -13.791 2.669 29.036 1.00 88.56 107 TYR A CA 1
ATOM 815 C C . TYR A 1 107 ? -14.907 3.717 29.117 1.00 88.56 107 TYR A C 1
ATOM 817 O O . TYR A 1 107 ? -15.192 4.220 30.203 1.00 88.56 107 TYR A O 1
ATOM 825 N N . VAL A 1 108 ? -15.586 4.007 27.998 1.00 90.19 108 VAL A N 1
ATOM 826 C CA . VAL A 1 108 ? -16.661 5.013 27.945 1.00 90.19 108 VAL A CA 1
ATOM 827 C C . VAL A 1 108 ? -17.819 4.648 28.877 1.00 90.19 108 VAL A C 1
ATOM 829 O O . VAL A 1 108 ? -18.314 5.511 29.605 1.00 90.19 108 VAL A O 1
ATOM 832 N N . ARG A 1 109 ? -18.217 3.370 28.912 1.00 89.38 109 ARG A N 1
ATOM 833 C CA . ARG A 1 109 ? -19.265 2.861 29.815 1.00 89.38 109 ARG A CA 1
ATOM 834 C C . ARG A 1 109 ? -18.878 2.961 31.292 1.00 89.38 109 ARG A C 1
ATOM 836 O O . ARG A 1 109 ? -19.748 3.195 32.127 1.00 89.38 109 ARG A O 1
ATOM 843 N N . GLY A 1 110 ? -17.594 2.819 31.621 1.00 87.56 110 GLY A N 1
ATOM 844 C CA . GLY A 1 110 ? -17.079 2.883 32.990 1.00 87.56 110 GLY A CA 1
ATOM 845 C C . GLY A 1 110 ? -16.907 4.299 33.557 1.00 87.56 110 GLY A C 1
ATOM 846 O O . GLY A 1 110 ? -16.803 4.451 34.776 1.00 87.56 110 GLY A O 1
ATOM 847 N N . ILE A 1 111 ? -16.901 5.349 32.723 1.00 87.94 111 ILE A N 1
ATOM 848 C CA . ILE A 1 111 ? -16.682 6.745 33.161 1.00 87.94 111 ILE A CA 1
ATOM 849 C C . ILE A 1 111 ? -17.634 7.185 34.290 1.00 87.94 111 ILE A C 1
ATOM 851 O O . ILE A 1 111 ? 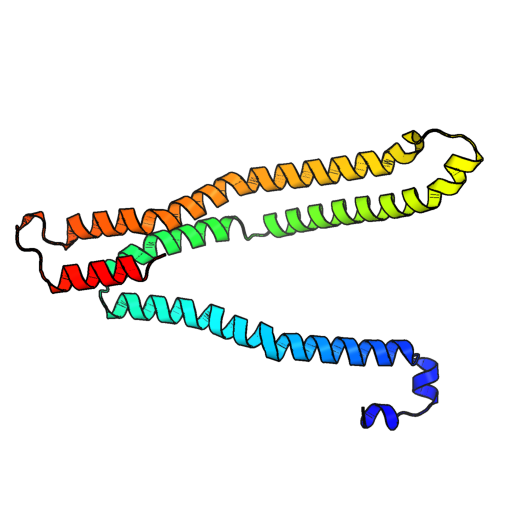-17.142 7.759 35.268 1.00 87.94 111 ILE A O 1
ATOM 855 N N . PRO A 1 112 ? -18.964 6.959 34.215 1.00 89.19 112 PRO A N 1
ATOM 856 C CA . PRO A 1 112 ? -19.877 7.359 35.283 1.00 89.19 112 PRO A CA 1
ATOM 857 C C . PRO A 1 112 ? -19.532 6.675 36.607 1.00 89.19 112 PRO A C 1
ATOM 859 O O . PRO A 1 112 ? -19.468 7.340 37.636 1.00 89.19 112 PRO A O 1
ATOM 862 N N . VAL A 1 113 ? -19.219 5.376 36.580 1.00 86.12 113 VAL A N 1
ATOM 863 C CA . VAL A 1 113 ? -18.870 4.591 37.775 1.00 86.12 113 VAL A CA 1
ATOM 864 C C . VAL A 1 113 ? -17.625 5.168 38.448 1.00 86.12 113 VAL A C 1
ATOM 866 O O . VAL A 1 113 ? -17.656 5.488 39.634 1.00 86.12 113 VAL A O 1
ATOM 869 N N . VAL A 1 114 ? -16.558 5.404 37.683 1.00 84.69 114 VAL A N 1
ATOM 870 C CA . VAL A 1 114 ? -15.306 5.973 38.209 1.00 84.69 114 VAL A CA 1
ATOM 871 C C . VAL A 1 114 ? -15.532 7.354 38.833 1.00 84.69 114 VAL A C 1
ATOM 873 O O . VAL A 1 114 ? -15.026 7.619 39.923 1.00 84.69 114 VAL A O 1
ATOM 876 N N . LYS A 1 115 ? -16.348 8.208 38.197 1.00 84.81 115 LYS A N 1
ATOM 877 C CA . LYS A 1 115 ? -16.721 9.528 38.738 1.00 84.81 115 LYS A CA 1
ATOM 878 C C . LYS A 1 115 ? -17.541 9.436 40.026 1.00 84.81 115 LYS A C 1
ATOM 880 O O . LYS A 1 115 ? -17.356 10.266 40.907 1.00 84.81 115 LYS A O 1
ATOM 885 N N . THR A 1 116 ? -18.428 8.447 40.136 1.00 87.69 116 THR A N 1
ATOM 886 C CA . THR A 1 116 ? -19.331 8.298 41.291 1.00 87.69 116 THR A CA 1
ATOM 887 C C . THR A 1 116 ? -18.590 7.783 42.526 1.00 87.69 116 THR A C 1
ATOM 889 O O . THR A 1 116 ? -18.859 8.227 43.636 1.00 87.69 116 THR A O 1
ATOM 892 N N . PHE A 1 117 ? -17.628 6.875 42.337 1.00 84.31 117 PHE A N 1
ATOM 893 C CA . PHE A 1 117 ? -16.869 6.249 43.427 1.00 84.31 117 PHE A CA 1
ATOM 894 C C . PHE A 1 117 ? -15.507 6.906 43.704 1.00 84.31 117 PHE A C 1
ATOM 896 O O . PHE A 1 117 ? -14.758 6.421 44.550 1.00 84.31 117 PHE A O 1
ATOM 903 N N . GLY A 1 118 ? -15.152 7.982 42.992 1.00 78.38 118 GLY A N 1
ATOM 904 C CA . GLY A 1 118 ? -13.875 8.684 43.169 1.00 78.38 118 GLY A CA 1
ATOM 905 C C . GLY A 1 118 ? -12.638 7.825 42.871 1.00 78.38 118 GLY A C 1
ATOM 906 O O . GLY A 1 118 ? -11.554 8.115 43.375 1.00 78.38 118 GLY A O 1
ATOM 907 N N . GLN A 1 119 ? -12.780 6.753 42.081 1.00 73.06 119 GLN A N 1
ATOM 908 C CA . GLN A 1 119 ? -11.646 5.911 41.697 1.00 73.06 119 GLN A CA 1
ATOM 909 C C . GLN A 1 119 ? -10.746 6.623 40.678 1.00 73.06 119 GLN A C 1
ATOM 911 O O . GLN A 1 119 ? -11.175 7.505 39.936 1.00 73.06 119 GLN A O 1
ATOM 916 N N . SER A 1 120 ? -9.468 6.243 40.626 1.00 68.94 120 SER A N 1
ATOM 917 C CA . SER A 1 120 ? -8.528 6.848 39.683 1.00 68.94 120 SER A CA 1
ATOM 918 C C . SER A 1 120 ? -8.680 6.267 38.271 1.00 68.94 120 SER A C 1
ATOM 920 O O . SER A 1 120 ? -9.028 5.097 38.074 1.00 68.94 120 SER A O 1
ATOM 922 N N . VAL A 1 121 ? -8.330 7.085 37.271 1.00 64.00 121 VAL A N 1
ATOM 923 C CA . VAL A 1 121 ? -8.307 6.739 35.834 1.00 64.00 121 VAL A CA 1
ATOM 924 C C . VAL A 1 121 ? -7.375 5.549 35.528 1.00 64.00 121 VAL A C 1
ATOM 926 O O . VAL A 1 121 ? -7.471 4.937 34.467 1.00 64.00 121 VAL A O 1
ATOM 929 N N . PHE A 1 122 ? -6.504 5.165 36.473 1.00 61.88 122 PHE A N 1
ATOM 930 C CA . PHE A 1 122 ? -5.657 3.969 36.383 1.00 61.88 122 PHE A CA 1
ATOM 931 C C . PHE A 1 122 ? -6.444 2.651 36.370 1.00 61.88 122 PHE A C 1
ATOM 933 O O . PHE A 1 122 ? -5.887 1.630 35.964 1.00 61.88 122 PHE A O 1
ATOM 940 N N . SER A 1 123 ? -7.732 2.669 36.729 1.00 63.12 123 SER A N 1
ATOM 941 C CA . SER A 1 123 ? -8.636 1.518 36.577 1.00 63.12 123 SER A CA 1
ATOM 942 C C . SER A 1 123 ? -8.777 1.075 35.113 1.00 63.12 123 SER A C 1
ATOM 944 O O . SER A 1 123 ? -9.049 -0.089 34.836 1.00 63.12 123 SER A O 1
ATOM 946 N N . PHE A 1 124 ? -8.473 1.961 34.157 1.00 76.94 124 PHE A N 1
ATOM 947 C CA . PHE A 1 124 ? -8.498 1.674 32.721 1.00 76.94 124 PHE A CA 1
ATOM 948 C C . PHE A 1 124 ? -7.142 1.231 32.160 1.00 76.94 124 PHE A C 1
ATOM 950 O O . PHE A 1 124 ? -6.793 1.503 31.009 1.00 76.94 124 PHE A O 1
ATOM 957 N N . LYS A 1 125 ? -6.360 0.514 32.975 1.00 84.06 125 LYS A N 1
ATOM 958 C CA . LYS A 1 125 ? -5.094 -0.103 32.564 1.00 84.06 125 LYS A CA 1
ATOM 959 C C . LYS A 1 125 ? -5.256 -0.952 31.298 1.00 84.06 125 LYS A C 1
ATOM 961 O O . LYS A 1 125 ? -4.401 -0.875 30.424 1.00 84.06 125 LYS A O 1
ATOM 966 N N . ARG A 1 126 ? -6.366 -1.691 31.176 1.00 84.44 126 ARG A N 1
ATOM 967 C CA . ARG A 1 126 ? -6.668 -2.540 30.012 1.00 84.44 126 ARG A CA 1
ATOM 968 C C . ARG A 1 126 ? -6.742 -1.745 28.707 1.00 84.44 126 ARG A C 1
ATOM 970 O O . ARG A 1 126 ? -6.058 -2.104 27.758 1.00 84.44 126 ARG A O 1
ATOM 977 N N . PHE A 1 127 ? -7.458 -0.619 28.695 1.00 89.69 127 PHE A N 1
ATOM 978 C CA . PHE A 1 127 ? -7.547 0.242 27.512 1.00 89.69 127 PHE A CA 1
ATOM 979 C C . PHE A 1 127 ? -6.194 0.859 27.135 1.00 89.69 127 PHE A C 1
ATOM 981 O O . PHE A 1 127 ? -5.788 0.861 25.977 1.00 89.69 127 PHE A O 1
ATOM 988 N N . ARG A 1 128 ? -5.429 1.331 28.124 1.00 90.06 128 ARG A N 1
ATOM 989 C CA . ARG A 1 128 ? -4.077 1.844 27.869 1.00 90.06 128 ARG A CA 1
ATOM 990 C C . ARG A 1 128 ? -3.152 0.763 27.301 1.00 90.06 128 ARG A C 1
ATOM 992 O O . ARG A 1 128 ? -2.346 1.038 26.415 1.00 90.06 128 ARG A O 1
ATOM 999 N N . ASP A 1 129 ? -3.217 -0.444 27.849 1.00 93.00 129 ASP A N 1
ATOM 1000 C CA . ASP A 1 129 ? -2.348 -1.543 27.445 1.00 93.00 129 ASP A CA 1
ATOM 1001 C C . ASP A 1 129 ? -2.740 -2.065 26.042 1.00 93.00 129 ASP A C 1
ATOM 1003 O O . ASP A 1 129 ? -1.845 -2.384 25.254 1.00 93.00 129 ASP A O 1
ATOM 1007 N N . SER A 1 130 ? -4.029 -2.040 25.670 1.00 93.50 130 SER A N 1
ATOM 1008 C CA . SER A 1 130 ? -4.486 -2.366 24.308 1.00 93.50 130 SER A CA 1
ATOM 1009 C C . SER A 1 130 ? -4.051 -1.321 23.273 1.00 93.50 130 SER A C 1
ATOM 1011 O O . SER A 1 130 ? -3.556 -1.703 22.211 1.00 93.50 130 SER A O 1
ATOM 1013 N N . ILE A 1 131 ? -4.082 -0.022 23.608 1.00 93.88 131 ILE A N 1
ATOM 1014 C CA . ILE A 1 131 ? -3.494 1.037 22.763 1.00 93.88 131 ILE A CA 1
ATOM 1015 C C . ILE A 1 131 ? -2.006 0.762 22.514 1.00 93.88 131 ILE A C 1
ATOM 1017 O O . ILE A 1 131 ? -1.556 0.771 21.370 1.00 93.88 131 ILE A O 1
ATOM 1021 N N . LYS A 1 132 ? -1.232 0.471 23.568 1.00 94.50 132 LYS A N 1
ATOM 1022 C CA . LYS A 1 132 ? 0.211 0.195 23.439 1.00 94.50 132 LYS A CA 1
ATOM 1023 C C . LYS A 1 132 ? 0.500 -1.048 22.599 1.00 94.50 132 LYS A C 1
ATOM 1025 O O . LYS A 1 132 ? 1.494 -1.084 21.875 1.00 94.50 132 LYS A O 1
ATOM 1030 N N . LYS A 1 133 ? -0.342 -2.081 22.699 1.00 92.81 133 LYS A N 1
ATOM 1031 C CA . LYS A 1 133 ? -0.234 -3.299 21.885 1.00 92.81 133 LYS A CA 1
ATOM 1032 C C . LYS A 1 133 ? -0.448 -2.982 20.403 1.00 92.81 133 LYS A C 1
ATOM 1034 O O . LYS A 1 133 ? 0.385 -3.369 19.583 1.00 92.81 133 LYS A O 1
ATOM 1039 N N . TYR A 1 134 ? -1.504 -2.234 20.084 1.00 93.50 134 TYR A N 1
ATOM 1040 C CA . TYR A 1 134 ? -1.798 -1.776 18.726 1.00 93.50 134 TYR A CA 1
ATOM 1041 C C . TYR A 1 134 ? -0.691 -0.865 18.163 1.00 93.50 134 TYR A C 1
ATOM 1043 O O . TYR A 1 134 ? -0.224 -1.069 17.039 1.00 93.50 134 TYR A O 1
ATOM 1051 N N . GLU A 1 135 ? -0.202 0.090 18.960 1.00 94.88 135 GLU A N 1
ATOM 1052 C CA . GLU A 1 135 ? 0.910 0.980 18.604 1.00 94.88 135 GLU A CA 1
ATOM 1053 C C . GLU A 1 135 ? 2.176 0.179 18.281 1.00 94.88 135 GLU A C 1
ATOM 1055 O O . GLU A 1 135 ? 2.755 0.324 17.203 1.00 94.88 135 GLU A O 1
ATOM 1060 N N . LYS A 1 136 ? 2.590 -0.713 19.191 1.00 94.06 136 LYS A N 1
ATOM 1061 C CA . LYS A 1 136 ? 3.791 -1.539 19.020 1.00 94.06 136 LYS A CA 1
ATOM 1062 C C . LYS A 1 136 ? 3.711 -2.380 17.750 1.00 94.06 136 LYS A C 1
ATOM 1064 O O . LYS A 1 136 ? 4.703 -2.476 17.025 1.00 94.06 136 LYS A O 1
ATOM 1069 N N . TRP A 1 137 ? 2.547 -2.969 17.481 1.00 92.44 137 TRP A N 1
ATOM 1070 C CA . TRP A 1 137 ? 2.325 -3.751 16.272 1.00 92.44 137 TRP A CA 1
ATOM 1071 C C . TRP A 1 137 ? 2.454 -2.878 15.015 1.00 92.44 137 TRP A C 1
ATOM 1073 O O . TRP A 1 137 ? 3.239 -3.197 14.123 1.00 92.44 137 TRP A O 1
ATOM 1083 N N . THR A 1 138 ? 1.783 -1.723 14.988 1.00 91.44 138 THR A N 1
ATOM 1084 C CA . THR A 1 138 ? 1.793 -0.790 13.848 1.00 91.44 138 THR A CA 1
ATOM 1085 C C . THR A 1 138 ? 3.197 -0.256 13.556 1.00 91.44 138 THR A C 1
ATOM 1087 O O . THR A 1 138 ? 3.629 -0.217 12.401 1.00 91.44 138 THR A O 1
ATOM 1090 N N . VAL A 1 139 ? 3.958 0.100 14.596 1.00 93.75 139 VAL A N 1
ATOM 1091 C CA . VAL A 1 139 ? 5.349 0.555 14.459 1.00 93.75 139 VAL A CA 1
ATOM 1092 C C . VAL A 1 139 ? 6.244 -0.567 13.935 1.00 93.75 139 VAL A C 1
ATOM 1094 O O . VAL A 1 139 ? 7.080 -0.320 13.064 1.00 93.75 139 VAL A O 1
ATOM 1097 N N . SER A 1 140 ? 6.080 -1.797 14.433 1.00 91.44 140 SER A N 1
ATOM 1098 C CA . SER A 1 140 ? 6.846 -2.951 13.946 1.00 91.44 140 SER A CA 1
ATOM 1099 C C . SER A 1 140 ? 6.546 -3.227 12.476 1.00 91.44 140 SER A C 1
ATOM 1101 O O . SER A 1 140 ? 7.467 -3.338 11.674 1.00 91.44 140 SER A O 1
ATOM 1103 N N . TYR A 1 141 ? 5.265 -3.258 12.103 1.00 89.50 141 TYR A N 1
ATOM 1104 C CA . TYR A 1 141 ? 4.833 -3.456 10.723 1.00 89.50 141 TYR A CA 1
ATOM 1105 C C . TYR A 1 141 ? 5.394 -2.381 9.786 1.00 89.50 141 TYR A C 1
ATOM 1107 O O . TYR A 1 141 ? 5.942 -2.694 8.732 1.00 89.50 141 TYR A O 1
ATOM 1115 N N . THR A 1 142 ? 5.355 -1.116 10.208 1.00 89.38 142 THR A N 1
ATOM 1116 C CA . THR A 1 142 ? 5.914 0.005 9.437 1.00 89.38 142 THR A CA 1
ATOM 1117 C C . THR A 1 142 ? 7.424 -0.141 9.228 1.00 89.38 142 THR A C 1
ATOM 1119 O O . THR A 1 142 ? 7.929 0.108 8.133 1.00 89.38 142 THR A O 1
ATOM 1122 N N . LYS A 1 143 ? 8.165 -0.571 10.258 1.00 90.00 143 LYS A N 1
ATOM 1123 C CA . LYS A 1 143 ? 9.612 -0.814 10.152 1.00 90.00 143 LYS A CA 1
ATOM 1124 C C . LYS A 1 143 ? 9.928 -1.981 9.219 1.00 90.00 143 LYS A C 1
ATOM 1126 O O . LYS A 1 143 ? 10.841 -1.848 8.408 1.00 90.00 143 LYS A O 1
ATOM 1131 N N . ASP A 1 144 ? 9.161 -3.064 9.288 1.00 87.69 144 ASP A N 1
ATOM 1132 C CA . ASP A 1 144 ? 9.341 -4.236 8.425 1.00 87.69 144 ASP A CA 1
ATOM 1133 C C . ASP A 1 144 ? 9.120 -3.888 6.944 1.00 87.69 144 ASP A C 1
ATOM 1135 O O . ASP A 1 144 ? 9.863 -4.344 6.078 1.00 87.69 144 ASP A O 1
ATOM 1139 N N . LEU A 1 145 ? 8.133 -3.034 6.645 1.00 87.06 145 LEU A N 1
ATOM 1140 C CA . LEU A 1 145 ? 7.849 -2.590 5.277 1.00 87.06 145 LEU A CA 1
ATOM 1141 C C . LEU A 1 145 ? 8.818 -1.518 4.762 1.00 87.06 145 LEU A C 1
ATOM 1143 O O . LEU A 1 145 ? 8.868 -1.276 3.557 1.00 87.06 145 LEU A O 1
ATOM 1147 N N . ARG A 1 146 ? 9.609 -0.879 5.633 1.00 88.81 146 ARG A N 1
ATOM 1148 C CA . ARG A 1 146 ? 10.503 0.222 5.243 1.00 88.81 146 ARG A CA 1
ATOM 1149 C C . ARG A 1 146 ? 11.542 -0.208 4.210 1.00 88.81 146 ARG A C 1
ATOM 1151 O O . ARG A 1 146 ? 11.712 0.476 3.208 1.00 88.81 146 ARG A O 1
ATOM 1158 N N . ILE A 1 147 ? 12.252 -1.308 4.463 1.00 87.25 147 ILE A N 1
ATOM 1159 C CA . ILE A 1 147 ? 13.317 -1.801 3.574 1.00 87.25 147 ILE A CA 1
ATOM 1160 C C . ILE A 1 147 ? 12.774 -2.157 2.183 1.00 87.25 147 ILE A C 1
ATOM 1162 O O . ILE A 1 147 ? 13.309 -1.639 1.201 1.00 87.25 147 ILE A O 1
ATOM 1166 N N . PRO A 1 148 ? 11.719 -2.983 2.048 1.00 86.06 148 PRO A N 1
ATOM 1167 C CA . PRO A 1 148 ? 11.203 -3.311 0.727 1.00 86.06 148 PRO A CA 1
ATOM 1168 C C . PRO A 1 148 ? 10.579 -2.092 0.030 1.00 86.06 148 PRO A C 1
ATOM 1170 O O . PRO A 1 148 ? 10.792 -1.929 -1.167 1.00 86.06 148 PRO A O 1
ATOM 1173 N N . MET A 1 149 ? 9.936 -1.165 0.754 1.00 87.88 149 MET A N 1
ATOM 1174 C CA . MET A 1 149 ? 9.476 0.102 0.162 1.00 87.88 149 MET A CA 1
ATOM 1175 C C . MET A 1 149 ? 10.633 0.967 -0.349 1.00 87.88 149 MET A C 1
ATOM 1177 O O . MET A 1 149 ? 10.533 1.550 -1.424 1.00 87.88 149 MET A O 1
ATOM 1181 N N . MET A 1 150 ? 11.758 1.026 0.370 1.00 89.50 150 MET A N 1
ATOM 1182 C CA . MET A 1 150 ? 12.960 1.701 -0.130 1.00 89.50 150 MET A CA 1
ATOM 1183 C C . MET A 1 150 ? 13.492 1.035 -1.402 1.00 89.50 150 MET A C 1
ATOM 1185 O O . MET A 1 150 ? 13.857 1.741 -2.337 1.00 89.50 150 MET A O 1
ATOM 1189 N N . GLY A 1 151 ? 13.509 -0.300 -1.456 1.00 87.81 151 GLY A N 1
ATOM 1190 C CA . GLY A 1 151 ? 13.908 -1.050 -2.649 1.00 87.81 151 GLY A CA 1
ATOM 1191 C C . GLY A 1 151 ? 12.995 -0.781 -3.847 1.00 87.81 151 GLY A C 1
ATOM 1192 O O . GLY A 1 151 ? 13.485 -0.536 -4.945 1.00 87.81 151 GLY A O 1
ATOM 1193 N N . TYR A 1 152 ? 11.682 -0.747 -3.621 1.00 88.25 152 TYR A N 1
ATOM 1194 C CA . TYR A 1 152 ? 10.682 -0.397 -4.630 1.00 88.25 152 TYR A CA 1
ATOM 1195 C C . TYR A 1 152 ? 10.896 1.024 -5.172 1.00 88.25 152 TYR A C 1
ATOM 1197 O O . TYR A 1 152 ? 11.029 1.214 -6.381 1.00 88.25 152 TYR A O 1
ATOM 1205 N N . THR A 1 153 ? 11.015 2.016 -4.285 1.00 88.38 153 THR A N 1
ATOM 1206 C CA . THR A 1 153 ? 11.250 3.412 -4.679 1.00 88.38 153 THR A CA 1
ATOM 1207 C C . THR A 1 153 ? 12.583 3.574 -5.408 1.00 88.38 153 THR A C 1
ATOM 1209 O O . THR A 1 153 ? 12.645 4.276 -6.415 1.00 88.38 153 THR A O 1
ATOM 1212 N N . ALA A 1 154 ? 13.647 2.911 -4.948 1.00 89.19 154 ALA A N 1
ATOM 1213 C CA . ALA A 1 154 ? 14.946 2.940 -5.616 1.00 89.19 154 ALA A CA 1
ATOM 1214 C C . ALA A 1 154 ? 14.886 2.310 -7.016 1.00 89.19 154 ALA A C 1
ATOM 1216 O O . ALA A 1 154 ? 15.449 2.872 -7.951 1.00 89.19 154 ALA A O 1
ATOM 1217 N N . ALA A 1 155 ? 14.177 1.188 -7.178 1.00 87.81 155 ALA A N 1
ATOM 1218 C CA . ALA A 1 155 ? 14.016 0.525 -8.468 1.00 87.81 155 ALA A CA 1
ATOM 1219 C C . ALA A 1 155 ? 13.285 1.417 -9.479 1.00 87.81 155 ALA A C 1
ATOM 1221 O O . ALA A 1 155 ? 13.770 1.581 -10.593 1.00 87.81 155 ALA A O 1
ATOM 1222 N N . ILE A 1 156 ? 12.176 2.051 -9.085 1.00 85.81 156 ILE A N 1
ATOM 1223 C CA . ILE A 1 156 ? 11.421 2.946 -9.977 1.00 85.81 156 ILE A CA 1
ATOM 1224 C C . ILE A 1 156 ? 12.262 4.154 -10.393 1.00 85.81 156 ILE A C 1
ATOM 1226 O O . ILE A 1 156 ? 12.356 4.458 -11.576 1.00 85.81 156 ILE A O 1
ATOM 1230 N N . ASN A 1 157 ? 12.955 4.797 -9.451 1.00 86.12 157 ASN A N 1
ATOM 1231 C CA . ASN A 1 157 ? 13.796 5.954 -9.775 1.00 86.12 157 ASN A CA 1
ATOM 1232 C C . ASN A 1 157 ? 15.060 5.577 -10.574 1.00 86.12 157 ASN A C 1
ATOM 1234 O O . ASN A 1 157 ? 15.663 6.432 -11.225 1.00 86.12 157 ASN A O 1
ATOM 1238 N N . ALA A 1 158 ? 15.467 4.303 -10.572 1.00 86.25 158 ALA A N 1
ATOM 1239 C CA . ALA A 1 158 ? 16.605 3.829 -11.357 1.00 86.25 158 ALA A CA 1
ATOM 1240 C C . ALA A 1 158 ? 16.337 3.800 -12.874 1.00 86.25 158 ALA A C 1
ATOM 1242 O O . ALA A 1 158 ? 17.290 3.638 -13.638 1.00 86.25 158 ALA A O 1
ATOM 1243 N N . VAL A 1 159 ? 15.091 3.998 -13.332 1.00 85.06 159 VAL A N 1
ATOM 1244 C CA . VAL A 1 159 ? 14.738 4.077 -14.763 1.00 85.06 159 VAL A CA 1
ATOM 1245 C C . VAL A 1 159 ? 15.619 5.090 -15.502 1.00 85.06 159 VAL A C 1
ATOM 1247 O O . VAL A 1 159 ? 16.188 4.755 -16.540 1.00 85.06 159 VAL A O 1
ATOM 1250 N N . PHE A 1 160 ? 15.831 6.284 -14.938 1.00 81.44 160 PHE A N 1
ATOM 1251 C CA . PHE A 1 160 ? 16.690 7.306 -15.549 1.00 81.44 160 PHE A CA 1
ATOM 1252 C C . PHE A 1 160 ? 18.153 6.864 -15.650 1.00 81.44 160 PHE A C 1
ATOM 1254 O O . PHE A 1 160 ? 18.794 7.066 -16.680 1.00 81.44 160 PHE A O 1
ATOM 1261 N N . ALA A 1 161 ? 18.684 6.211 -14.612 1.00 84.62 161 ALA A N 1
ATOM 1262 C CA . ALA A 1 161 ? 20.050 5.690 -14.631 1.0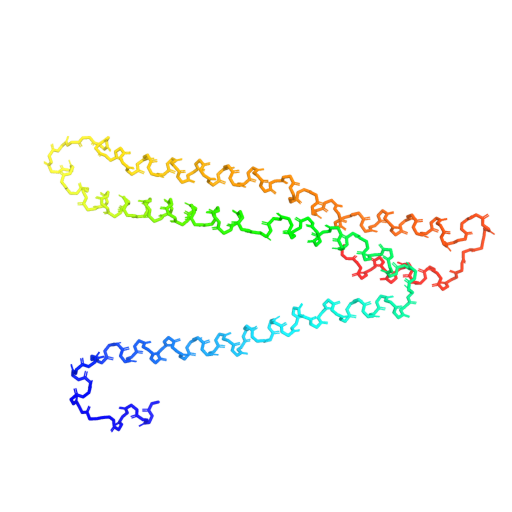0 84.62 161 ALA A CA 1
ATOM 1263 C C . ALA A 1 161 ? 20.227 4.606 -15.709 1.00 84.62 161 ALA A C 1
ATOM 1265 O O . ALA A 1 161 ? 21.240 4.579 -16.410 1.00 84.62 161 ALA A O 1
ATOM 1266 N N . ILE A 1 162 ? 19.220 3.747 -15.885 1.00 84.75 162 ILE A N 1
ATOM 1267 C CA . ILE A 1 162 ? 19.208 2.695 -16.905 1.00 84.75 162 ILE A CA 1
ATOM 1268 C C . ILE A 1 162 ? 19.079 3.291 -18.313 1.00 84.75 162 ILE A C 1
ATOM 1270 O O . ILE A 1 162 ? 19.772 2.840 -19.224 1.00 84.75 162 ILE A O 1
ATOM 1274 N N . LEU A 1 163 ? 18.273 4.340 -18.499 1.00 82.25 163 LEU A N 1
ATOM 1275 C CA . LEU A 1 163 ? 18.173 5.075 -19.766 1.00 82.25 163 LEU A CA 1
ATOM 1276 C C . LEU A 1 163 ? 19.492 5.765 -20.143 1.00 82.25 163 LEU A C 1
ATOM 1278 O O . LEU A 1 163 ? 19.924 5.696 -21.298 1.00 82.25 163 LEU A O 1
ATOM 1282 N N . ILE A 1 164 ? 20.184 6.373 -19.175 1.00 81.88 164 ILE A N 1
ATOM 1283 C CA . ILE A 1 164 ? 21.522 6.946 -19.386 1.00 81.88 164 ILE A CA 1
ATOM 1284 C C . ILE A 1 164 ? 22.509 5.840 -19.787 1.00 81.88 164 ILE A C 1
ATOM 1286 O O . ILE A 1 164 ? 23.223 5.983 -20.779 1.00 81.88 164 ILE A O 1
ATOM 1290 N N . ALA A 1 165 ? 22.513 4.701 -19.090 1.00 80.94 165 ALA A N 1
ATOM 1291 C CA . ALA A 1 165 ? 23.346 3.556 -19.461 1.00 80.94 165 ALA A CA 1
ATOM 1292 C C . ALA A 1 165 ? 23.014 3.027 -20.872 1.00 80.94 165 ALA A C 1
ATOM 1294 O O . ALA A 1 165 ? 23.920 2.753 -21.660 1.00 80.94 165 ALA A O 1
ATOM 1295 N N . GLY A 1 166 ? 21.729 2.958 -21.230 1.00 77.94 166 GLY A N 1
ATOM 1296 C CA . GLY A 1 166 ? 21.260 2.606 -22.571 1.00 77.94 166 GLY A CA 1
ATOM 1297 C C . GLY A 1 166 ? 21.748 3.580 -23.647 1.00 77.94 166 GLY A C 1
ATOM 1298 O O . GLY A 1 166 ? 22.149 3.151 -24.726 1.00 77.94 166 GLY A O 1
ATOM 1299 N N . THR A 1 167 ? 21.821 4.873 -23.330 1.00 74.50 167 THR A N 1
ATOM 1300 C CA . THR A 1 167 ? 22.410 5.914 -24.193 1.00 74.50 167 THR A CA 1
ATOM 1301 C C . THR A 1 167 ? 23.892 5.660 -24.448 1.00 74.50 167 THR A C 1
ATOM 1303 O O . THR A 1 167 ? 24.344 5.730 -25.589 1.00 74.50 167 THR A O 1
ATOM 1306 N N . PHE A 1 168 ? 24.660 5.306 -23.416 1.00 73.44 168 PHE A N 1
ATOM 1307 C CA . PHE A 1 168 ? 26.083 4.993 -23.575 1.00 73.44 168 PHE A CA 1
ATOM 1308 C C . PHE A 1 168 ? 26.333 3.696 -24.356 1.00 73.44 168 PHE A C 1
ATOM 1310 O O . PHE A 1 168 ? 27.321 3.609 -25.088 1.00 73.44 168 PHE A O 1
ATOM 1317 N N . LEU A 1 169 ? 25.456 2.698 -24.216 1.00 72.88 169 LEU A N 1
ATOM 1318 C CA . LEU A 1 169 ? 25.597 1.393 -24.868 1.00 72.88 169 LEU A CA 1
ATOM 1319 C C . LEU A 1 169 ? 25.099 1.386 -26.320 1.00 72.88 169 LEU A C 1
ATOM 1321 O O . LEU A 1 169 ? 25.752 0.803 -27.183 1.00 72.88 169 LEU A O 1
ATOM 1325 N N . PHE A 1 170 ? 23.964 2.033 -26.597 1.00 72.69 170 PHE A N 1
ATOM 1326 C CA . PHE A 1 170 ? 23.285 1.983 -27.898 1.00 72.69 170 PHE A CA 1
ATOM 1327 C C . PHE A 1 170 ? 23.323 3.301 -28.675 1.00 72.69 170 PHE A C 1
ATOM 1329 O O . PHE A 1 170 ? 23.162 3.285 -29.893 1.00 72.69 170 PHE A O 1
ATOM 1336 N N . GLY A 1 171 ? 23.576 4.431 -28.012 1.00 63.00 171 GLY A N 1
ATOM 1337 C CA . GLY A 1 171 ? 23.532 5.765 -28.618 1.00 63.00 171 GLY A CA 1
ATOM 1338 C C . GLY A 1 171 ? 24.733 6.128 -29.489 1.00 63.00 171 GLY A C 1
ATOM 1339 O O . GLY A 1 171 ? 24.853 7.278 -29.900 1.00 63.00 171 GLY A O 1
ATOM 1340 N N . GLY A 1 172 ? 25.647 5.189 -29.757 1.00 59.91 172 GLY A N 1
ATOM 1341 C CA . GLY A 1 172 ? 26.778 5.432 -30.656 1.00 59.91 172 GLY A CA 1
ATOM 1342 C C . GLY A 1 172 ? 27.751 6.508 -30.162 1.00 59.91 172 GLY A C 1
ATOM 1343 O O . GLY A 1 172 ? 28.544 7.011 -30.951 1.00 59.91 172 GLY A O 1
ATOM 1344 N N . VAL A 1 173 ? 27.745 6.842 -28.862 1.00 55.94 173 VAL A N 1
ATOM 1345 C CA . VAL A 1 173 ? 28.633 7.858 -28.258 1.00 55.94 173 VAL A CA 1
ATOM 1346 C C . VAL A 1 173 ? 30.114 7.523 -28.496 1.00 55.94 173 VAL A C 1
ATOM 1348 O O . VAL A 1 173 ? 30.935 8.419 -28.665 1.00 55.94 173 VAL A O 1
ATOM 1351 N N . LYS A 1 174 ? 30.454 6.230 -28.618 1.00 52.53 174 LYS A N 1
ATOM 1352 C CA . LYS A 1 174 ? 31.796 5.760 -29.013 1.00 52.53 174 LYS A CA 1
ATOM 1353 C C . LYS A 1 174 ? 32.154 5.997 -30.491 1.00 52.53 174 LYS A C 1
ATOM 1355 O O . LYS A 1 174 ? 33.331 5.958 -30.824 1.00 52.53 174 LYS A O 1
ATOM 1360 N N . SER A 1 175 ? 31.175 6.234 -31.363 1.00 53.97 175 SER A N 1
ATOM 1361 C CA . SER A 1 175 ? 31.345 6.425 -32.814 1.00 53.97 175 SER A CA 1
ATOM 1362 C C . SER A 1 175 ? 31.173 7.882 -33.269 1.00 53.97 175 SER A C 1
ATOM 1364 O O . SER A 1 175 ? 31.319 8.165 -34.455 1.00 53.97 175 SER A O 1
ATOM 1366 N N . GLY A 1 176 ? 30.870 8.820 -32.361 1.00 55.91 176 GLY A N 1
ATOM 1367 C CA . GLY A 1 176 ? 30.796 10.260 -32.659 1.00 55.91 176 GLY A CA 1
ATOM 1368 C C . GLY A 1 176 ? 29.619 10.700 -33.543 1.00 55.91 176 GLY A C 1
ATOM 1369 O O . GLY A 1 176 ? 29.492 11.883 -33.839 1.00 55.91 176 GLY A O 1
ATOM 1370 N N . THR A 1 177 ? 28.741 9.781 -33.951 1.00 57.09 177 THR A N 1
ATOM 1371 C CA . THR A 1 177 ? 27.532 10.067 -34.737 1.00 57.09 177 THR A CA 1
ATOM 1372 C C . THR A 1 177 ? 26.311 9.749 -33.888 1.00 57.09 177 THR A C 1
ATOM 1374 O O . THR A 1 177 ? 25.905 8.595 -33.756 1.00 57.09 177 THR A O 1
ATOM 1377 N N . VAL A 1 178 ? 25.728 10.777 -33.278 1.00 61.75 178 VAL A N 1
ATOM 1378 C CA . VAL A 1 178 ? 24.446 10.629 -32.591 1.00 61.75 178 VAL A CA 1
ATOM 1379 C C . VAL A 1 178 ? 23.349 10.673 -33.651 1.00 61.75 178 VAL A C 1
ATOM 1381 O O . VAL A 1 178 ? 23.177 11.677 -34.338 1.00 61.75 178 VAL A O 1
ATOM 1384 N N . ASN A 1 179 ? 22.632 9.565 -33.822 1.00 70.50 179 ASN A N 1
ATOM 1385 C CA . ASN A 1 179 ? 21.541 9.484 -34.786 1.00 70.50 179 ASN A CA 1
ATOM 1386 C C . ASN A 1 179 ? 20.328 10.284 -34.271 1.00 70.50 179 ASN A C 1
ATOM 1388 O O . ASN A 1 179 ? 19.881 10.061 -33.144 1.00 70.50 179 ASN A O 1
ATOM 1392 N N . ASN A 1 180 ? 19.765 11.179 -35.088 1.00 71.94 180 ASN A N 1
ATOM 1393 C CA . ASN A 1 180 ? 18.610 12.004 -34.704 1.00 71.94 180 ASN A CA 1
ATOM 1394 C C . ASN A 1 180 ? 17.406 11.154 -34.266 1.00 71.94 180 ASN A C 1
ATOM 1396 O O . ASN A 1 180 ? 16.704 11.520 -33.327 1.00 71.94 180 ASN A O 1
ATOM 1400 N N . THR A 1 181 ? 17.201 9.985 -34.882 1.00 75.00 181 THR A N 1
ATOM 1401 C CA . THR A 1 181 ? 16.141 9.043 -34.487 1.00 75.00 181 THR A CA 1
ATOM 1402 C C . THR A 1 181 ? 16.337 8.519 -33.062 1.00 75.00 181 THR A C 1
ATOM 1404 O O . THR A 1 181 ? 15.372 8.379 -32.318 1.00 75.00 181 THR A O 1
ATOM 1407 N N . PHE A 1 182 ? 17.585 8.286 -32.646 1.00 75.00 182 PHE A N 1
ATOM 1408 C CA . PHE A 1 182 ? 17.890 7.813 -31.297 1.00 75.00 182 PHE A CA 1
ATOM 1409 C C . PHE A 1 182 ? 17.637 8.897 -30.243 1.00 75.00 182 PHE A C 1
ATOM 1411 O O . PHE A 1 182 ? 17.089 8.603 -29.185 1.00 75.00 182 PHE A O 1
ATOM 1418 N N . LEU A 1 183 ? 17.971 10.159 -30.541 1.00 76.38 183 LEU A N 1
ATOM 1419 C CA . LEU A 1 183 ? 17.671 11.288 -29.651 1.00 76.38 183 LEU A CA 1
ATOM 1420 C C . LEU A 1 183 ? 16.168 11.522 -29.489 1.00 76.38 183 LEU A C 1
ATOM 1422 O O . LEU A 1 183 ? 15.715 11.785 -28.378 1.00 76.38 183 LEU A O 1
ATOM 1426 N N . LEU A 1 184 ? 15.397 11.405 -30.574 1.00 80.81 184 LEU A N 1
ATOM 1427 C CA . LEU A 1 184 ? 13.938 11.518 -30.516 1.00 80.81 184 LEU A CA 1
ATOM 1428 C C . LEU A 1 184 ? 13.325 10.395 -29.674 1.00 80.81 184 LEU A C 1
ATOM 1430 O O . LEU A 1 184 ? 12.487 10.675 -28.819 1.00 80.81 184 LEU A O 1
ATOM 1434 N N . ASN A 1 185 ? 13.794 9.155 -29.849 1.00 80.38 185 ASN A N 1
ATOM 1435 C CA . ASN A 1 185 ? 13.375 8.035 -29.008 1.00 80.38 185 ASN A CA 1
ATOM 1436 C C . ASN A 1 185 ? 13.752 8.293 -27.542 1.00 80.38 185 ASN A C 1
ATOM 1438 O O . ASN A 1 185 ? 12.899 8.200 -26.670 1.00 80.38 185 ASN A O 1
ATOM 1442 N N . LEU A 1 186 ? 14.984 8.714 -27.250 1.00 79.12 186 LEU A N 1
ATOM 1443 C CA . LEU A 1 186 ? 15.411 9.037 -25.887 1.00 79.12 186 LEU A CA 1
ATOM 1444 C C . LEU A 1 186 ? 14.524 10.108 -25.231 1.00 79.12 186 LEU A C 1
ATOM 1446 O O . LEU A 1 186 ? 14.096 9.939 -24.092 1.00 79.12 186 LEU A O 1
ATOM 1450 N N . MET A 1 187 ? 14.234 11.199 -25.945 1.00 81.00 187 MET A N 1
ATOM 1451 C CA . MET A 1 187 ? 13.371 12.273 -25.445 1.00 81.00 187 MET A CA 1
ATOM 1452 C C . MET A 1 187 ? 11.953 11.779 -25.182 1.00 81.00 187 MET A C 1
ATOM 1454 O O . MET A 1 187 ? 11.390 12.090 -24.136 1.00 81.00 187 MET A O 1
ATOM 1458 N N . PHE A 1 188 ? 11.403 10.967 -26.086 1.00 83.38 188 PHE A N 1
ATOM 1459 C CA . PHE A 1 188 ? 10.110 10.325 -25.883 1.00 83.38 188 PHE A CA 1
ATOM 1460 C C . PHE A 1 188 ? 10.091 9.497 -24.590 1.00 83.38 188 PHE A C 1
ATOM 1462 O O . PHE A 1 188 ? 9.191 9.659 -23.767 1.00 83.38 188 PHE A O 1
ATOM 1469 N N . TYR A 1 189 ? 11.122 8.677 -24.370 1.00 81.94 189 TYR A N 1
ATOM 1470 C CA . TYR A 1 189 ? 11.251 7.864 -23.165 1.00 81.94 189 TYR A CA 1
ATOM 1471 C C . TYR A 1 189 ? 11.384 8.715 -21.896 1.00 81.94 189 TYR A C 1
ATOM 1473 O O . TYR A 1 189 ? 10.673 8.451 -20.934 1.00 81.94 189 TYR A O 1
ATOM 1481 N N . ILE A 1 190 ? 12.206 9.767 -21.894 1.00 79.50 190 ILE A N 1
ATOM 1482 C CA . ILE A 1 190 ? 12.381 10.663 -20.733 1.00 79.50 190 ILE A CA 1
ATOM 1483 C C . ILE A 1 190 ? 11.088 11.414 -20.375 1.00 79.50 190 ILE A C 1
ATOM 1485 O O . ILE A 1 190 ? 10.845 11.664 -19.202 1.00 79.50 190 ILE A O 1
ATOM 1489 N N . ILE A 1 191 ? 10.264 11.782 -21.360 1.00 81.81 191 ILE A N 1
ATOM 1490 C CA . ILE A 1 191 ? 8.992 12.487 -21.120 1.00 81.81 191 ILE A CA 1
ATOM 1491 C C . ILE A 1 191 ? 7.920 11.516 -20.604 1.00 81.81 191 ILE A C 1
ATOM 1493 O O . ILE A 1 191 ? 7.119 11.886 -19.749 1.00 81.81 191 ILE A O 1
ATOM 1497 N N . ILE A 1 192 ? 7.876 10.287 -21.131 1.00 80.12 192 ILE A N 1
ATOM 1498 C CA . ILE A 1 192 ? 6.808 9.332 -20.807 1.00 80.12 192 ILE A CA 1
ATOM 1499 C C . ILE A 1 192 ? 7.088 8.496 -19.555 1.00 80.12 192 ILE A C 1
ATOM 1501 O O . ILE A 1 192 ? 6.138 8.016 -18.935 1.00 80.12 192 ILE A O 1
ATOM 1505 N N . THR A 1 193 ? 8.359 8.290 -19.191 1.00 71.69 193 THR A N 1
ATOM 1506 C CA . THR A 1 193 ? 8.696 7.632 -17.922 1.00 71.69 193 THR A CA 1
ATOM 1507 C C . THR A 1 193 ? 8.668 8.654 -16.780 1.00 71.69 193 THR A C 1
ATOM 1509 O O . THR A 1 193 ? 9.381 9.652 -16.862 1.00 71.69 193 THR A O 1
ATOM 1512 N N . PRO A 1 194 ? 7.821 8.444 -15.755 1.00 57.84 194 PRO A N 1
ATOM 1513 C CA . PRO A 1 194 ? 7.737 9.319 -14.589 1.00 57.84 194 PRO A CA 1
ATOM 1514 C C . PRO A 1 194 ? 8.933 9.169 -13.641 1.00 57.84 194 PRO A C 1
ATOM 1516 O O . PRO A 1 194 ? 9.547 8.077 -13.611 1.00 57.84 194 PRO A O 1
#

Organism: NCBI:txid408170

Radius of gyration: 28.8 Å; chains: 1; bounding box: 80×28×78 Å

Foldseek 3Di:
DVVVVVDDPVVCVVCPVVNVVVCVVVVVVVVCCCVVPVVVVVCCVVCVVVVVLVVLCVLPVLLSVLLCVLVVQLVVLVVVCPDPVVVVLVVQLVVLVVQLVVLVVVLVVCVVVCVVVVNDPCVSVSNVVSVVSNVVSVVVVCVVVPVSVVSNVCSLVCSVVSLVVCCVVPQCVVVVDRDPSVVVSSVVSVVPRD

Secondary structure (DSSP, 8-state):
-TTGGGS-HHHHHHHTHHHHHHHHHHHHHHHHHIIIIIHHHHHHHHHHHHHHHHHHHHH-HHHHHHHHHHHHHHHHHHHHHSSHHHHHHHHHHHHHHHHHHHHHHHHHHHHHHHHHHT--GGGGHHHHHHHHHHHHHHHHHHHHHHHHHHHHHHHHHHHHHHHHHHHHHHS-GGGT---HHHHHHHHHHHHH--

pLDDT: mean 85.3, std 8.76, range [52.53, 94.94]